Protein AF-A0A924RM71-F1 (afdb_monomer_lite)

Sequence (238 aa):
DTDRIIEPTRPIPRGLVSEREVDALSVALLLVEFGLFAAIGQLTLVIWLLAAGFTVLMRVEFFVGEWLDRHVLTYAISHMVSMGLVLASLIAAGIDTLGMAEGVNATEVVASTDIVLVCIGGFVLGVGFELGRKFEKYAGAHGTAGWILLAACPTLAVALFAYASTDWYSSWVTITLWATAGVSLVGHTLLVMKRPKPANDISNIGKPFREAIEALPGVAGLVTYLVLAIAGVQALNW

Radius of gyration: 19.9 Å; chains: 1; bounding box: 50×39×53 Å

Foldseek 3Di:
DVCCPVPCVDCPNVVVDDPVRVVVVVVVVVVVVLVVQVVLHDLLNVLVCVLVVLQVCLVCPVVCVVVCVVVVLNNQLSNLLSQLSVLLSVVSSVCSNVVNCVVPHNVCSCVDPLSVLLSQLRSLLSSLLVCLQPVLVQCQVPPLVSLVSNQCSLLVSLLSLLVSCPVPFDVVLSVQSPVLSVVSNVLSVVLSVPADVRRSPPVPDDPVSSCSSNCSSVVSVVSNVVSVVVRVVVVPPD

Secondary structure (DSSP, 8-state):
-HHHHH-TTSTTTTTSS-HHHHHHHHHHHHHHHHHHHHHH-HHHHHHHHHHHHHHHHHHTGGG-HHHHHH-HHHHHHHHHHHHHHHHHHHHHHHHHHTT--TT--HHHHHH-HHHHHHHHHHHHHHHHHHHHHTHHHHHHHHTHHHHHHHHHHHHHHHHHHHHHHHHHS-HHHHHHHHHHHHHHHHHHHHHHHT--SSTT--TT--HHHHHHHHHHHHHHHHHHHHHHHHHHHHHT--

pLDDT: mean 90.87, std 7.97, range [38.03, 97.94]

Structure (mmCIF, N/CA/C/O backbone):
data_AF-A0A924RM71-F1
#
_entry.id   AF-A0A924RM71-F1
#
loop_
_atom_site.group_PDB
_atom_site.id
_atom_site.type_symbol
_atom_site.label_atom_id
_atom_site.label_alt_id
_atom_site.label_comp_id
_atom_site.label_asym_id
_atom_site.label_entity_id
_atom_site.label_seq_id
_atom_site.pdbx_PDB_ins_code
_atom_site.Cartn_x
_atom_site.Cartn_y
_atom_site.Cartn_z
_atom_site.occupancy
_atom_site.B_iso_or_equiv
_atom_site.auth_seq_id
_atom_site.auth_comp_id
_atom_site.auth_asym_id
_atom_site.auth_atom_id
_atom_site.pdbx_PDB_model_num
ATOM 1 N N . ASP A 1 1 ? -24.249 -12.413 2.134 1.00 69.50 1 ASP A N 1
ATOM 2 C CA . ASP A 1 1 ? -25.185 -12.464 3.286 1.00 69.50 1 ASP A CA 1
ATOM 3 C C . ASP A 1 1 ? -24.815 -11.595 4.484 1.00 69.50 1 ASP A C 1
ATOM 5 O O . ASP A 1 1 ? -25.664 -10.818 4.898 1.00 69.50 1 ASP A O 1
ATOM 9 N N . THR A 1 2 ? -23.588 -11.635 5.014 1.00 79.06 2 THR A N 1
ATOM 10 C CA . THR A 1 2 ? -23.172 -10.803 6.168 1.00 79.06 2 THR A CA 1
ATOM 11 C C . THR A 1 2 ? -23.424 -9.303 5.968 1.00 79.06 2 THR A C 1
ATOM 13 O O . THR A 1 2 ? -24.003 -8.642 6.829 1.00 79.06 2 THR A O 1
ATOM 16 N N . ASP A 1 3 ? -23.087 -8.779 4.787 1.00 78.62 3 ASP A N 1
ATOM 17 C CA . ASP A 1 3 ? -23.301 -7.370 4.434 1.00 78.62 3 ASP A CA 1
ATOM 18 C C . ASP A 1 3 ? -24.777 -6.950 4.464 1.00 78.62 3 ASP A C 1
ATOM 20 O O . ASP A 1 3 ? -25.067 -5.782 4.691 1.00 78.62 3 ASP A O 1
ATOM 24 N N . ARG A 1 4 ? -25.732 -7.877 4.299 1.00 82.88 4 ARG A N 1
ATOM 25 C CA . ARG A 1 4 ? -27.166 -7.551 4.405 1.00 82.88 4 ARG A CA 1
ATOM 26 C C . ARG A 1 4 ? -27.582 -7.202 5.831 1.00 82.88 4 ARG A C 1
ATOM 28 O O . ARG A 1 4 ? -28.584 -6.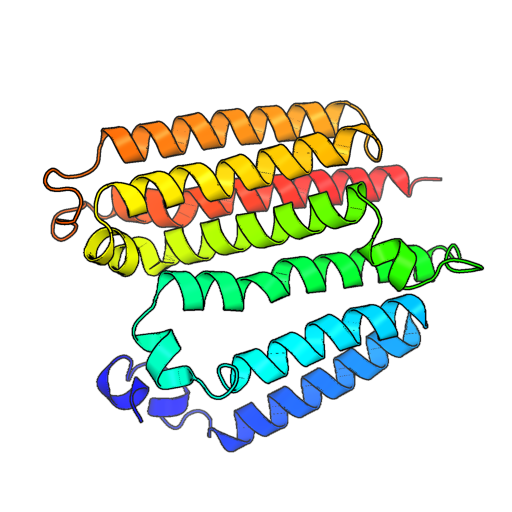520 6.012 1.00 82.88 4 ARG A O 1
ATOM 35 N N . ILE A 1 5 ? -26.830 -7.683 6.819 1.00 84.69 5 ILE A N 1
ATOM 36 C CA . ILE A 1 5 ? -27.091 -7.461 8.242 1.00 84.69 5 ILE A CA 1
ATOM 37 C C . ILE A 1 5 ? -26.266 -6.275 8.744 1.00 84.69 5 ILE A C 1
ATOM 39 O O . ILE A 1 5 ? -26.799 -5.412 9.434 1.00 84.69 5 ILE A O 1
ATOM 43 N N . ILE A 1 6 ? -24.976 -6.232 8.396 1.00 82.25 6 ILE A N 1
ATOM 44 C CA . ILE A 1 6 ? -24.027 -5.261 8.962 1.00 82.25 6 ILE A CA 1
ATOM 45 C C . ILE A 1 6 ? -24.026 -3.940 8.181 1.00 82.25 6 ILE A C 1
ATOM 47 O O . ILE A 1 6 ? -23.950 -2.878 8.786 1.00 82.25 6 ILE A O 1
ATOM 51 N N . GLU A 1 7 ? -24.136 -3.989 6.851 1.00 82.56 7 GLU A N 1
ATOM 52 C CA . GLU A 1 7 ? -24.010 -2.816 5.973 1.00 82.56 7 GLU A CA 1
ATOM 53 C C . GLU A 1 7 ? -25.076 -2.819 4.860 1.00 82.56 7 GLU A C 1
ATOM 55 O O . GLU A 1 7 ? -24.757 -2.861 3.663 1.00 82.56 7 GLU A O 1
ATOM 60 N N . PRO A 1 8 ? -26.374 -2.757 5.222 1.00 87.56 8 PRO A N 1
ATOM 61 C CA . PRO A 1 8 ? -27.479 -2.921 4.274 1.00 87.56 8 PRO A CA 1
ATOM 62 C C . PRO A 1 8 ? -27.553 -1.810 3.217 1.00 87.56 8 PRO A C 1
ATOM 64 O O . PRO A 1 8 ? -28.271 -1.935 2.227 1.00 87.56 8 PRO A O 1
ATOM 67 N N . THR A 1 9 ? -26.821 -0.711 3.405 1.00 91.00 9 THR A N 1
ATOM 68 C CA . THR A 1 9 ? -26.770 0.431 2.483 1.00 91.00 9 THR A CA 1
ATOM 69 C C . THR A 1 9 ? -25.897 0.174 1.250 1.00 91.00 9 THR A C 1
ATOM 71 O O . THR A 1 9 ? -25.987 0.933 0.276 1.00 91.00 9 THR A O 1
ATOM 74 N N . ARG A 1 10 ? -25.079 -0.891 1.251 1.00 89.00 10 ARG A N 1
ATOM 75 C CA . ARG A 1 10 ? -24.197 -1.255 0.131 1.00 89.00 10 ARG A CA 1
ATOM 76 C C . ARG A 1 10 ? -24.987 -1.675 -1.124 1.00 89.00 10 ARG A C 1
ATOM 78 O O . ARG A 1 10 ? -26.115 -2.159 -1.013 1.00 89.00 10 ARG A O 1
ATOM 85 N N . PRO A 1 11 ? -24.407 -1.542 -2.335 1.00 90.75 11 PRO A N 1
ATOM 86 C CA . PRO A 1 11 ? -25.113 -1.823 -3.591 1.00 90.75 11 PRO A CA 1
ATOM 87 C C . PRO A 1 11 ? -25.650 -3.257 -3.729 1.00 90.75 11 PRO A C 1
ATOM 89 O O . PRO A 1 11 ? -26.778 -3.433 -4.188 1.00 90.75 11 PRO A O 1
ATOM 92 N N . ILE A 1 12 ? -24.877 -4.264 -3.299 1.00 90.75 12 ILE A N 1
ATOM 93 C CA . ILE A 1 12 ? -25.256 -5.683 -3.414 1.00 90.75 12 ILE A CA 1
ATOM 94 C C . ILE A 1 12 ? -26.438 -6.032 -2.486 1.00 90.75 12 ILE A C 1
ATOM 96 O O . ILE A 1 12 ? -27.442 -6.539 -2.988 1.00 90.75 12 ILE A O 1
ATOM 100 N N . PRO A 1 13 ? -26.415 -5.726 -1.167 1.00 89.44 13 PRO A N 1
ATOM 101 C CA . PRO A 1 13 ? -27.580 -5.911 -0.294 1.00 89.44 13 PRO A CA 1
ATOM 102 C C . PRO A 1 13 ? -28.868 -5.256 -0.793 1.00 89.44 13 PRO A C 1
ATOM 104 O O . PRO A 1 13 ? -29.948 -5.812 -0.612 1.00 89.44 13 PRO A O 1
ATOM 107 N N . ARG A 1 14 ? -28.753 -4.098 -1.451 1.00 91.75 14 ARG A N 1
ATOM 108 C CA . ARG A 1 14 ? -29.884 -3.354 -2.021 1.00 91.75 14 ARG A CA 1
ATOM 109 C C . ARG A 1 14 ? -30.435 -3.943 -3.318 1.00 91.75 14 ARG A C 1
ATOM 111 O O . ARG A 1 14 ? -31.445 -3.445 -3.808 1.00 91.75 14 ARG A O 1
ATOM 118 N N . GLY A 1 15 ? -29.756 -4.925 -3.908 1.00 90.94 15 GLY A N 1
ATOM 119 C CA . GLY A 1 15 ? -30.107 -5.461 -5.220 1.00 90.94 15 GLY A CA 1
ATOM 120 C C . GLY A 1 15 ? -29.893 -4.470 -6.368 1.00 90.94 15 GLY A C 1
ATOM 121 O O . GLY A 1 15 ? -30.489 -4.650 -7.423 1.00 90.94 15 GLY A O 1
ATOM 122 N N . LEU A 1 16 ? -29.068 -3.427 -6.180 1.00 92.69 16 LEU A N 1
ATOM 123 C CA . LEU A 1 16 ? -28.691 -2.528 -7.280 1.00 92.69 16 LEU A CA 1
ATOM 124 C C . LEU A 1 16 ? -27.796 -3.224 -8.306 1.00 92.69 16 LEU A C 1
ATOM 126 O O . LEU A 1 16 ? -27.822 -2.875 -9.480 1.00 92.69 16 LEU A O 1
ATOM 130 N N . VAL A 1 17 ? -26.966 -4.147 -7.824 1.00 93.38 17 VAL A N 1
ATOM 131 C CA . VAL A 1 17 ? -26.040 -4.956 -8.613 1.00 93.38 17 VAL A CA 1
ATOM 132 C C . VAL A 1 17 ? -26.018 -6.347 -7.987 1.00 93.38 17 VAL A C 1
ATOM 134 O O . VAL A 1 17 ? -26.022 -6.484 -6.761 1.00 93.38 17 VAL A O 1
ATOM 137 N N . SER A 1 18 ? -26.014 -7.380 -8.814 1.00 92.88 18 SER A N 1
ATOM 138 C CA . SER A 1 18 ? -25.866 -8.768 -8.393 1.00 92.88 18 SER A CA 1
ATOM 139 C C . SER A 1 18 ? -24.397 -9.140 -8.182 1.00 92.88 18 SER A C 1
ATOM 141 O O . SER A 1 18 ? -23.494 -8.595 -8.814 1.00 92.88 18 SER A O 1
ATOM 143 N N . GLU A 1 19 ? -24.146 -10.131 -7.327 1.00 89.50 19 GLU A N 1
ATOM 144 C CA . GLU A 1 19 ? -22.795 -10.674 -7.115 1.00 89.50 19 GLU A CA 1
ATOM 145 C C . GLU A 1 19 ? -22.174 -11.169 -8.432 1.00 89.50 19 GLU A C 1
ATOM 147 O O . GLU A 1 19 ? -21.009 -10.908 -8.711 1.00 89.50 19 GLU A O 1
ATOM 152 N N . ARG A 1 20 ? -22.985 -11.778 -9.309 1.00 93.19 20 ARG A N 1
ATOM 153 C CA . ARG A 1 20 ? -22.541 -12.256 -10.627 1.00 93.19 20 ARG A CA 1
ATOM 154 C C . ARG A 1 20 ? -22.108 -11.130 -11.564 1.00 93.19 20 ARG A C 1
ATOM 156 O O . ARG A 1 20 ? -21.168 -11.322 -12.327 1.00 93.19 20 ARG A O 1
ATOM 163 N N . GLU A 1 21 ? -22.783 -9.982 -11.532 1.00 95.00 21 GLU A N 1
ATOM 164 C CA . GLU A 1 21 ? -22.390 -8.816 -12.337 1.00 95.00 21 GLU A CA 1
ATOM 165 C C . GLU A 1 21 ? -21.052 -8.250 -11.865 1.00 95.00 21 GLU A C 1
ATOM 167 O O . GLU A 1 21 ? -20.191 -7.952 -12.692 1.00 95.00 21 GLU A O 1
ATOM 172 N N . VAL A 1 22 ? -20.844 -8.161 -10.547 1.00 93.38 22 VAL A N 1
ATOM 173 C CA . VAL A 1 22 ? -19.558 -7.731 -9.977 1.00 93.38 22 VAL A CA 1
ATOM 174 C C . VAL A 1 22 ? -18.449 -8.724 -10.326 1.00 93.38 22 VAL A C 1
ATOM 176 O O . VAL A 1 22 ? -17.351 -8.309 -10.700 1.00 93.38 22 VAL A O 1
ATOM 179 N N . ASP A 1 23 ? -18.730 -10.024 -10.269 1.00 93.06 23 ASP A N 1
ATOM 180 C CA . ASP A 1 23 ? -17.769 -11.068 -10.623 1.00 93.06 23 ASP A CA 1
ATOM 181 C C . ASP A 1 23 ? -17.382 -11.023 -12.099 1.00 93.06 23 ASP A C 1
ATOM 183 O O . ASP A 1 23 ? -16.192 -11.031 -12.422 1.00 93.06 23 ASP A O 1
ATOM 187 N N . ALA A 1 24 ? -18.370 -10.918 -12.989 1.00 96.19 24 ALA A N 1
ATOM 188 C CA . ALA A 1 24 ? -18.138 -10.792 -14.422 1.00 96.19 24 ALA A CA 1
ATOM 189 C C . ALA A 1 24 ? -17.328 -9.530 -14.746 1.00 96.19 24 ALA A C 1
ATOM 191 O O . ALA A 1 24 ? -16.372 -9.598 -15.519 1.00 96.19 24 ALA A O 1
ATOM 192 N N . LEU A 1 25 ? -17.657 -8.398 -14.114 1.00 95.75 25 LEU A N 1
ATOM 193 C CA . LEU A 1 25 ? -16.906 -7.155 -14.272 1.00 95.75 25 LEU A CA 1
ATOM 194 C C . LEU A 1 25 ? -15.470 -7.283 -13.750 1.00 95.75 25 LEU A C 1
ATOM 196 O O . LEU A 1 25 ? -14.545 -6.832 -14.417 1.00 95.75 25 LEU A O 1
ATOM 200 N N . SER A 1 26 ? -15.265 -7.933 -12.604 1.00 93.75 26 SER A N 1
ATOM 201 C CA . SER A 1 26 ? -13.925 -8.157 -12.043 1.00 93.75 26 SER A CA 1
ATOM 202 C C . SER A 1 26 ? -13.055 -8.985 -12.989 1.00 93.75 26 SER A C 1
ATOM 204 O O . SER A 1 26 ? -11.894 -8.655 -13.208 1.00 93.75 26 SER A O 1
ATOM 206 N N . VAL A 1 27 ? -13.618 -10.040 -13.588 1.00 96.00 27 VAL A N 1
ATOM 207 C CA . VAL A 1 27 ? -12.912 -10.856 -14.587 1.00 96.00 27 VAL A CA 1
ATOM 208 C C . VAL A 1 27 ? -12.627 -10.044 -15.851 1.00 96.00 27 VAL A C 1
ATOM 210 O O . VAL A 1 27 ? -11.517 -10.105 -16.372 1.00 96.00 27 VAL A O 1
ATOM 213 N N . ALA A 1 28 ? -13.590 -9.254 -16.330 1.00 97.56 28 ALA A N 1
ATOM 214 C CA . ALA A 1 28 ? -13.395 -8.400 -17.498 1.00 97.56 28 ALA A CA 1
ATOM 215 C C . ALA A 1 28 ? -12.273 -7.372 -17.276 1.00 97.56 28 ALA A C 1
ATOM 217 O O . ALA A 1 28 ? -11.417 -7.215 -18.143 1.00 97.56 28 ALA A O 1
ATOM 218 N N . LEU A 1 29 ? -12.234 -6.722 -16.109 1.00 96.50 29 LEU A N 1
ATOM 219 C CA . LEU A 1 29 ? -11.170 -5.786 -15.740 1.00 96.50 29 LEU A CA 1
ATOM 220 C C . LEU A 1 29 ? -9.810 -6.479 -15.663 1.00 96.50 29 LEU A C 1
ATOM 222 O O . LEU A 1 29 ? -8.853 -5.972 -16.235 1.00 96.50 29 LEU A O 1
ATOM 226 N N . LEU A 1 30 ? -9.737 -7.668 -15.061 1.00 96.12 30 LEU A N 1
ATOM 227 C CA . LEU A 1 30 ? -8.495 -8.438 -14.992 1.00 96.12 30 LEU A CA 1
ATOM 228 C C . LEU A 1 30 ? -7.957 -8.807 -16.387 1.00 96.12 30 LEU A C 1
ATOM 230 O O . LEU A 1 30 ? -6.749 -8.797 -16.609 1.00 96.12 30 LEU A O 1
ATOM 234 N N . LEU A 1 31 ? -8.840 -9.109 -17.346 1.00 97.69 31 LEU A N 1
ATOM 235 C CA . LEU A 1 31 ? -8.454 -9.374 -18.738 1.00 97.69 31 LEU A CA 1
ATOM 236 C C . LEU A 1 31 ? -7.982 -8.110 -19.466 1.00 97.69 31 LEU A C 1
ATOM 238 O O . LEU A 1 31 ? -7.036 -8.173 -20.251 1.00 97.69 31 LEU A O 1
ATOM 242 N N . VAL A 1 32 ? -8.624 -6.967 -19.209 1.00 97.94 32 VAL A N 1
ATOM 243 C CA . VAL A 1 32 ? -8.181 -5.669 -19.739 1.00 97.94 32 VAL A CA 1
ATOM 244 C C . VAL A 1 32 ? -6.806 -5.314 -19.179 1.00 97.94 32 VAL A C 1
ATOM 246 O O . VAL A 1 32 ? -5.917 -4.966 -19.951 1.00 97.94 32 VAL A O 1
ATOM 249 N N . GLU A 1 33 ? -6.601 -5.458 -17.869 1.00 96.38 33 GLU A N 1
ATOM 250 C CA . GLU A 1 33 ? -5.301 -5.263 -17.226 1.00 96.38 33 GLU A CA 1
ATOM 251 C C . GLU A 1 33 ? -4.249 -6.195 -17.830 1.00 96.38 33 GLU A C 1
ATOM 253 O O . GLU A 1 33 ? -3.213 -5.717 -18.278 1.00 96.38 33 GLU A O 1
ATOM 258 N N . PHE A 1 34 ? -4.535 -7.493 -17.963 1.00 97.81 34 PHE A N 1
ATOM 259 C CA . PHE A 1 34 ? -3.626 -8.432 -18.622 1.00 97.81 34 PHE A CA 1
ATOM 260 C C . PHE A 1 34 ? -3.210 -7.942 -20.017 1.00 97.81 34 PHE A C 1
ATOM 262 O O . PHE A 1 34 ? -2.024 -7.939 -20.337 1.00 97.81 34 PHE A O 1
ATOM 269 N N . GLY A 1 35 ? -4.167 -7.485 -20.833 1.00 97.88 35 GLY A N 1
ATOM 270 C CA . GLY A 1 35 ? -3.890 -6.944 -22.163 1.00 97.88 35 GLY A CA 1
ATOM 271 C C . GLY A 1 35 ? -3.016 -5.686 -22.135 1.00 97.88 35 GLY A C 1
ATOM 272 O O . GLY A 1 35 ? -2.083 -5.578 -22.927 1.00 97.88 35 GLY A O 1
ATOM 273 N N . LEU A 1 36 ? -3.280 -4.759 -21.209 1.00 97.06 36 LEU A N 1
ATOM 274 C CA . LEU A 1 36 ? -2.496 -3.531 -21.046 1.00 97.06 36 LEU A CA 1
ATOM 275 C C . LEU A 1 36 ? -1.064 -3.826 -20.581 1.00 97.06 36 LEU A C 1
ATOM 277 O O . LEU A 1 36 ? -0.118 -3.336 -21.187 1.00 97.06 36 LEU A O 1
ATOM 281 N N . PHE A 1 37 ? -0.890 -4.658 -19.552 1.00 97.12 37 PHE A N 1
ATOM 282 C CA . PHE A 1 37 ? 0.432 -5.013 -19.029 1.00 97.12 37 PHE A CA 1
ATOM 283 C C . PHE A 1 37 ? 1.235 -5.854 -20.033 1.00 97.12 37 PHE A C 1
ATOM 285 O O . PHE A 1 37 ? 2.437 -5.642 -20.176 1.00 97.12 37 PHE A O 1
ATOM 292 N N . ALA A 1 38 ? 0.578 -6.739 -20.792 1.00 97.12 38 ALA A N 1
ATOM 293 C CA . ALA A 1 38 ? 1.212 -7.473 -21.888 1.00 97.12 38 ALA A CA 1
ATOM 294 C C . ALA A 1 38 ? 1.664 -6.555 -23.035 1.00 97.12 38 ALA A C 1
ATOM 296 O O . ALA A 1 38 ? 2.678 -6.835 -23.670 1.00 97.12 38 ALA A O 1
ATOM 297 N N . ALA A 1 39 ? 0.930 -5.470 -23.300 1.00 97.19 39 ALA A N 1
ATOM 298 C CA . ALA A 1 39 ? 1.289 -4.495 -24.325 1.00 97.19 39 ALA A CA 1
ATOM 299 C C . ALA A 1 39 ? 2.469 -3.592 -23.921 1.00 97.19 39 ALA A C 1
ATOM 301 O O . ALA A 1 39 ? 3.146 -3.076 -24.806 1.00 97.19 39 ALA A O 1
ATOM 302 N N . ILE A 1 40 ? 2.715 -3.401 -22.619 1.00 96.50 40 ILE A N 1
ATOM 303 C CA . ILE A 1 40 ? 3.855 -2.616 -22.116 1.00 96.50 40 ILE A CA 1
ATOM 304 C C . ILE A 1 40 ? 5.162 -3.392 -22.296 1.00 96.50 40 ILE A C 1
ATOM 306 O O . ILE A 1 40 ? 6.121 -2.856 -22.844 1.00 96.50 40 ILE A O 1
ATOM 310 N N . GLY A 1 41 ? 5.198 -4.655 -21.866 1.00 95.50 41 GLY A N 1
ATOM 311 C CA . GLY A 1 41 ? 6.377 -5.495 -22.035 1.00 95.50 41 GLY A CA 1
ATOM 312 C C . GLY A 1 41 ? 6.364 -6.762 -21.186 1.00 95.50 41 GLY A C 1
ATOM 313 O O . GLY A 1 41 ? 5.501 -6.981 -20.330 1.00 95.50 41 GLY A O 1
ATOM 314 N N . GLN A 1 42 ? 7.321 -7.649 -21.464 1.00 94.94 42 GLN A N 1
ATOM 315 C CA . GLN A 1 42 ? 7.370 -8.973 -20.847 1.00 94.94 42 GLN A CA 1
ATOM 316 C C . GLN A 1 42 ? 7.713 -8.902 -19.354 1.00 94.94 42 GLN A C 1
ATOM 318 O O . GLN A 1 42 ? 7.121 -9.641 -18.565 1.00 94.94 42 GLN A O 1
ATOM 323 N N . LEU A 1 43 ? 8.642 -8.029 -18.955 1.00 95.12 43 LEU A N 1
ATOM 324 C CA . LEU A 1 43 ? 9.048 -7.874 -17.556 1.00 95.12 43 LEU A CA 1
ATOM 325 C C . LEU A 1 43 ? 7.863 -7.399 -16.701 1.00 95.12 43 LEU A C 1
ATOM 327 O O . LEU A 1 43 ? 7.559 -7.976 -15.654 1.00 95.12 43 LEU A O 1
ATOM 331 N N . THR A 1 44 ? 7.152 -6.397 -17.210 1.00 96.19 44 THR A N 1
ATOM 332 C CA . THR A 1 44 ? 5.930 -5.815 -16.649 1.00 96.19 44 THR A CA 1
ATOM 333 C C . THR A 1 44 ? 4.842 -6.856 -16.473 1.00 96.19 44 THR A C 1
ATOM 335 O O . THR A 1 44 ? 4.295 -6.994 -15.378 1.00 96.19 44 THR A O 1
ATOM 338 N N . LEU A 1 45 ? 4.568 -7.642 -17.519 1.00 96.81 45 LEU A N 1
ATOM 339 C CA . LEU A 1 45 ? 3.568 -8.703 -17.472 1.00 96.81 45 LEU A CA 1
ATOM 340 C C . LEU A 1 45 ? 3.899 -9.758 -16.410 1.00 96.81 45 LEU A C 1
ATOM 342 O O . LEU A 1 45 ? 3.022 -10.145 -15.642 1.00 96.81 45 LEU A O 1
ATOM 346 N N . VAL A 1 46 ? 5.152 -10.216 -16.339 1.00 96.06 46 VAL A N 1
ATOM 347 C CA . VAL A 1 46 ? 5.570 -11.246 -15.372 1.00 96.06 46 VAL A CA 1
ATOM 348 C C . VAL A 1 46 ? 5.383 -10.764 -13.934 1.00 96.06 46 VAL A C 1
ATOM 350 O O . VAL A 1 46 ? 4.821 -11.487 -13.111 1.00 96.06 46 VAL A O 1
ATOM 353 N N . ILE A 1 47 ? 5.815 -9.541 -13.622 1.00 95.81 47 ILE A N 1
ATOM 354 C CA . ILE A 1 47 ? 5.700 -8.995 -12.264 1.00 95.81 47 ILE A CA 1
ATOM 355 C C . ILE A 1 47 ? 4.238 -8.693 -11.919 1.00 95.81 47 ILE A C 1
ATOM 357 O O . ILE A 1 47 ? 3.789 -8.991 -10.810 1.00 95.81 47 ILE A O 1
ATOM 361 N N . TRP A 1 48 ? 3.459 -8.180 -12.872 1.00 97.00 48 TRP A N 1
ATOM 362 C CA . TRP A 1 48 ? 2.026 -7.981 -12.679 1.00 97.00 48 TRP A CA 1
ATOM 363 C C . TRP A 1 48 ? 1.282 -9.299 -12.438 1.00 97.00 48 TRP A C 1
ATOM 365 O O . TRP A 1 48 ? 0.430 -9.350 -11.556 1.00 97.00 48 TRP A O 1
ATOM 375 N N . LEU A 1 49 ? 1.633 -10.391 -13.127 1.00 97.06 49 LEU A N 1
ATOM 376 C CA . LEU A 1 49 ? 1.026 -11.708 -12.888 1.00 97.06 49 LEU A CA 1
ATOM 377 C C . LEU A 1 49 ? 1.235 -12.192 -11.446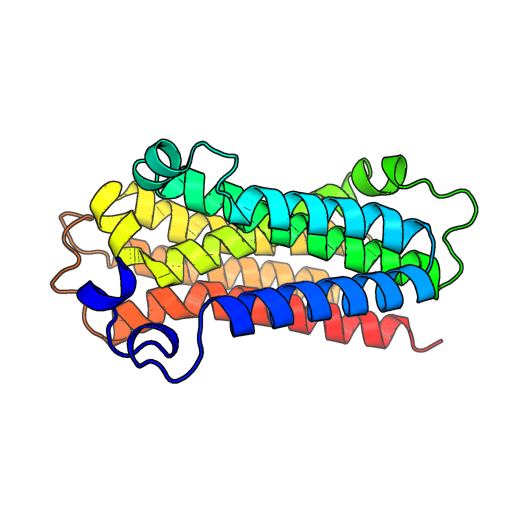 1.00 97.06 49 LEU A C 1
ATOM 379 O O . LEU A 1 49 ? 0.340 -12.829 -10.887 1.00 97.06 49 LEU A O 1
ATOM 383 N N . LEU A 1 50 ? 2.365 -11.855 -10.814 1.00 95.31 50 LEU A N 1
ATOM 384 C CA . LEU A 1 50 ? 2.583 -12.124 -9.389 1.00 95.31 50 LEU A CA 1
ATOM 385 C C . LEU A 1 50 ? 1.617 -11.310 -8.512 1.00 95.31 50 LEU A C 1
ATOM 387 O O . LEU A 1 50 ? 0.991 -11.869 -7.609 1.00 95.31 50 LEU A O 1
ATOM 391 N N . ALA A 1 51 ? 1.451 -10.014 -8.795 1.00 95.75 51 ALA A N 1
ATOM 392 C CA . ALA A 1 51 ? 0.525 -9.136 -8.073 1.00 95.75 51 ALA A CA 1
ATOM 393 C C . ALA A 1 51 ? -0.946 -9.564 -8.240 1.00 95.75 51 ALA A C 1
ATOM 395 O O . ALA A 1 51 ? -1.698 -9.652 -7.262 1.00 95.75 51 ALA A O 1
ATOM 396 N N . ALA A 1 52 ? -1.348 -9.878 -9.471 1.00 96.81 52 ALA A N 1
ATOM 397 C CA . ALA A 1 52 ? -2.679 -10.356 -9.819 1.00 96.81 52 ALA A CA 1
ATOM 398 C C . ALA A 1 52 ? -2.964 -11.716 -9.169 1.00 96.81 52 ALA A C 1
ATOM 400 O O . ALA A 1 52 ? -3.993 -11.885 -8.516 1.00 96.81 52 ALA A O 1
ATOM 401 N N . GLY A 1 53 ? -2.024 -12.663 -9.265 1.00 96.69 53 GLY A N 1
ATOM 402 C CA . GLY A 1 53 ? -2.134 -13.976 -8.632 1.00 96.69 53 GLY A CA 1
ATOM 403 C C . GLY A 1 53 ? -2.288 -13.876 -7.115 1.00 96.69 53 GLY A C 1
ATOM 404 O O . GLY A 1 53 ? -3.176 -14.507 -6.541 1.00 96.69 53 GLY A O 1
ATOM 405 N N . PHE A 1 54 ? -1.495 -13.018 -6.467 1.00 96.44 54 PHE A N 1
ATOM 406 C CA . PHE A 1 54 ? -1.636 -12.738 -5.039 1.00 96.44 54 PHE A CA 1
ATOM 407 C C . PHE A 1 54 ? -3.018 -12.165 -4.698 1.00 96.44 54 PHE A C 1
ATOM 409 O O . PHE A 1 54 ? -3.662 -12.613 -3.752 1.00 96.44 54 PHE A O 1
ATOM 416 N N . THR A 1 55 ? -3.512 -11.212 -5.489 1.00 94.75 55 THR A N 1
ATOM 417 C CA . THR A 1 55 ? -4.827 -10.588 -5.277 1.00 94.75 55 THR A CA 1
ATOM 418 C C . THR A 1 55 ? -5.974 -11.591 -5.448 1.00 94.75 55 THR A C 1
ATOM 420 O O . THR A 1 55 ? -6.923 -11.585 -4.663 1.00 94.75 55 THR A O 1
ATOM 423 N N . VAL A 1 56 ? -5.875 -12.511 -6.414 1.00 95.06 56 VAL A N 1
ATOM 424 C CA . VAL A 1 56 ? -6.844 -13.606 -6.599 1.00 95.06 56 VAL A CA 1
ATOM 425 C C . VAL A 1 56 ? -6.811 -14.586 -5.423 1.00 95.06 56 VAL A C 1
ATOM 427 O O . VAL A 1 56 ? -7.868 -15.006 -4.955 1.00 95.06 56 VAL A O 1
ATOM 430 N N . LEU A 1 57 ? -5.630 -14.916 -4.894 1.00 96.00 57 LEU A N 1
ATOM 431 C CA . LEU A 1 57 ? -5.510 -15.744 -3.688 1.00 96.00 57 LEU A CA 1
ATOM 432 C C . LEU A 1 57 ? -6.089 -15.048 -2.448 1.00 96.00 57 LEU A C 1
ATOM 434 O O . LEU A 1 57 ? -6.811 -15.677 -1.675 1.00 96.00 57 LEU A O 1
ATOM 438 N N . MET A 1 58 ? -5.832 -13.747 -2.283 1.00 95.44 58 MET A N 1
ATOM 439 C CA . MET A 1 58 ? -6.423 -12.932 -1.216 1.00 95.44 58 MET A CA 1
ATOM 440 C C . MET A 1 58 ? -7.947 -12.863 -1.314 1.00 95.44 58 MET A C 1
ATOM 442 O O . MET A 1 58 ? -8.612 -12.867 -0.284 1.00 95.44 58 MET A O 1
ATOM 446 N N . ARG A 1 59 ? -8.516 -12.828 -2.528 1.00 91.62 59 ARG A N 1
ATOM 447 C CA . ARG A 1 59 ? -9.973 -12.819 -2.745 1.00 91.62 59 ARG A CA 1
ATOM 448 C C . ARG A 1 59 ? -10.663 -14.048 -2.145 1.00 91.62 59 ARG A C 1
ATOM 450 O O . ARG A 1 59 ? -11.798 -13.938 -1.697 1.00 91.62 59 ARG A O 1
ATOM 457 N N . VAL A 1 60 ? -9.991 -15.200 -2.142 1.00 92.75 60 VAL A N 1
ATOM 458 C CA . VAL A 1 60 ? -10.463 -16.436 -1.487 1.00 92.75 60 VAL A CA 1
ATOM 459 C C . VAL A 1 60 ? -9.821 -16.649 -0.111 1.00 92.75 60 VAL A C 1
ATOM 461 O O . VAL A 1 60 ? -9.859 -17.754 0.427 1.00 92.75 60 VAL A O 1
ATOM 464 N N . GLU A 1 61 ? -9.206 -15.603 0.448 1.00 93.50 61 GLU A N 1
ATOM 465 C CA . GLU A 1 61 ? -8.588 -15.572 1.777 1.00 93.50 61 GLU A CA 1
ATOM 466 C C . GLU A 1 61 ? -7.594 -16.727 2.011 1.00 93.50 61 GLU A C 1
ATOM 468 O O . GLU A 1 61 ? -7.549 -17.329 3.084 1.00 93.50 61 GLU A O 1
ATOM 473 N N . PHE A 1 62 ? -6.826 -17.085 0.971 1.00 94.75 62 PHE A N 1
ATOM 474 C CA . PHE A 1 62 ? -5.919 -18.246 0.939 1.00 94.75 62 PHE A CA 1
ATOM 475 C C . PHE A 1 62 ? -6.553 -19.558 1.420 1.00 94.75 62 PHE A C 1
ATOM 477 O O . PHE A 1 62 ? -5.854 -20.433 1.933 1.00 94.75 62 PHE A O 1
ATOM 484 N N . PHE A 1 63 ? -7.873 -19.698 1.279 1.00 95.25 63 PHE A N 1
ATOM 485 C CA . PHE A 1 63 ? -8.638 -20.846 1.764 1.00 95.25 63 PHE A CA 1
ATOM 486 C C . PHE A 1 63 ? -8.605 -21.031 3.296 1.00 95.25 63 PHE A C 1
ATOM 488 O O . PHE A 1 63 ? -8.972 -22.092 3.797 1.00 95.25 63 PHE A O 1
ATOM 495 N N . VAL A 1 64 ? -8.201 -20.004 4.055 1.00 94.56 64 VAL A N 1
ATOM 496 C CA . VAL A 1 64 ? -8.133 -19.998 5.531 1.00 94.56 64 VAL A CA 1
ATOM 497 C C . VAL A 1 64 ? -8.916 -18.827 6.137 1.00 94.56 64 VAL A C 1
ATOM 499 O O . VAL A 1 64 ? -8.561 -18.295 7.191 1.00 94.56 64 VAL A O 1
ATOM 502 N N . GLY A 1 65 ? -10.010 -18.440 5.480 1.00 90.88 65 GLY A N 1
ATOM 503 C CA . GLY A 1 65 ? -10.794 -17.251 5.809 1.00 90.88 65 GLY A CA 1
ATOM 504 C C . GLY A 1 65 ? -11.271 -17.160 7.255 1.00 90.88 65 GLY A C 1
ATOM 505 O O . GLY A 1 65 ? -11.006 -16.175 7.938 1.00 90.88 65 GLY A O 1
ATOM 506 N N . GLU A 1 66 ? -11.850 -18.237 7.796 1.00 91.12 66 GLU A N 1
ATOM 507 C CA . GLU A 1 66 ? -12.281 -18.268 9.203 1.00 91.12 66 GLU A CA 1
ATOM 508 C C . GLU A 1 66 ? -11.133 -18.014 10.190 1.00 91.12 66 GLU A C 1
ATOM 510 O O . GLU A 1 66 ? -11.336 -17.463 11.273 1.00 91.12 66 GLU A O 1
ATOM 515 N N . TRP A 1 67 ? -9.916 -18.447 9.849 1.00 94.00 67 TRP A N 1
ATOM 516 C CA . TRP A 1 67 ? -8.742 -18.171 10.667 1.00 94.00 67 TRP A CA 1
ATOM 517 C C . TRP A 1 67 ? -8.305 -16.714 10.516 1.00 94.00 67 TRP A C 1
ATOM 519 O O . TRP A 1 67 ? -8.024 -16.076 11.530 1.00 94.00 67 TRP A O 1
ATOM 529 N N . LEU A 1 68 ? -8.294 -16.171 9.296 1.00 91.38 68 LEU A N 1
ATOM 530 C CA . LEU A 1 68 ? -7.927 -14.776 9.045 1.00 91.38 68 LEU A CA 1
ATOM 531 C C . LEU A 1 68 ? -8.908 -13.779 9.672 1.00 91.38 68 LEU A C 1
ATOM 533 O O . LEU A 1 68 ? -8.461 -12.780 10.235 1.00 91.38 68 LEU A O 1
ATOM 537 N N . ASP A 1 69 ? -10.210 -14.066 9.669 1.00 86.62 69 ASP A N 1
ATOM 538 C CA . ASP A 1 69 ? -11.228 -13.202 10.281 1.00 86.62 69 ASP A CA 1
ATOM 539 C C . ASP A 1 69 ? -10.993 -13.011 11.793 1.00 86.62 69 ASP A C 1
ATOM 541 O O . ASP A 1 69 ? -11.127 -11.908 12.335 1.00 86.62 69 ASP A O 1
ATOM 545 N N . ARG A 1 70 ? -10.503 -14.061 12.469 1.00 89.00 70 ARG A N 1
ATOM 546 C CA . ARG A 1 70 ? -10.102 -14.010 13.887 1.00 89.00 70 ARG A CA 1
ATOM 547 C C . ARG A 1 70 ? -8.802 -13.235 14.135 1.00 89.00 70 ARG A C 1
ATOM 549 O O . ARG A 1 70 ? -8.552 -12.825 15.267 1.00 89.00 70 ARG A O 1
ATOM 556 N N . HIS A 1 71 ? -7.982 -13.009 13.108 1.00 90.06 71 HIS A N 1
ATOM 557 C CA . HIS A 1 71 ? -6.666 -12.371 13.211 1.00 90.06 71 HIS A CA 1
ATOM 558 C C . HIS A 1 71 ? -6.614 -11.089 12.377 1.00 90.06 71 HIS A C 1
ATOM 560 O O . HIS A 1 71 ? -5.938 -11.016 11.352 1.00 90.06 71 HIS A O 1
ATOM 566 N N . VAL A 1 72 ? -7.295 -10.043 12.857 1.00 86.69 72 VAL A N 1
ATOM 567 C CA . VAL A 1 72 ? -7.466 -8.776 12.125 1.00 86.69 72 VAL A CA 1
ATOM 568 C C . VAL A 1 72 ? -6.158 -8.175 11.595 1.00 86.69 72 VAL A C 1
ATOM 570 O O . VAL A 1 72 ? -6.122 -7.701 10.462 1.00 86.69 72 VAL A O 1
ATOM 573 N N . LEU A 1 73 ? -5.076 -8.210 12.380 1.00 88.94 73 LEU A N 1
ATOM 574 C CA . LEU A 1 73 ? -3.787 -7.664 11.955 1.00 88.94 73 LEU A CA 1
ATOM 575 C C . LEU A 1 73 ? -3.158 -8.508 10.841 1.00 88.94 73 LEU A C 1
ATOM 577 O O . LEU A 1 73 ? -2.654 -7.955 9.869 1.00 88.94 73 LEU A O 1
ATOM 581 N N . THR A 1 74 ? -3.232 -9.836 10.942 1.00 91.88 74 THR A N 1
ATOM 582 C CA . THR A 1 74 ? -2.738 -10.752 9.905 1.00 91.88 74 THR A CA 1
ATOM 583 C C . THR A 1 74 ? -3.532 -10.605 8.612 1.00 91.88 74 THR A C 1
ATOM 585 O O . THR A 1 74 ? -2.945 -10.565 7.531 1.00 91.88 74 THR A O 1
ATOM 588 N N . TYR A 1 75 ? -4.855 -10.459 8.712 1.00 91.12 75 TYR A N 1
ATOM 589 C CA . TYR A 1 75 ? -5.707 -10.150 7.567 1.00 91.12 75 TYR A CA 1
ATOM 590 C C . TYR A 1 75 ? -5.261 -8.847 6.888 1.00 91.12 75 TYR A C 1
ATOM 592 O O . TYR A 1 75 ? -5.040 -8.817 5.682 1.00 91.12 75 TYR A O 1
ATOM 600 N N . ALA A 1 76 ? -5.057 -7.778 7.659 1.00 90.12 76 ALA A N 1
ATOM 601 C CA . ALA A 1 76 ? -4.646 -6.484 7.119 1.00 90.12 76 ALA A CA 1
ATOM 602 C C . ALA A 1 76 ? -3.260 -6.527 6.467 1.00 90.12 76 ALA A C 1
ATOM 604 O O . ALA A 1 76 ? -3.082 -6.021 5.363 1.00 90.12 76 ALA A O 1
ATOM 605 N N . ILE A 1 77 ? -2.291 -7.163 7.130 1.00 93.25 77 ILE A N 1
ATOM 606 C CA . ILE A 1 77 ? -0.933 -7.340 6.610 1.00 93.25 77 ILE A CA 1
ATOM 607 C C . ILE A 1 77 ? -0.969 -8.132 5.306 1.00 93.25 77 ILE A C 1
ATOM 609 O O . ILE A 1 77 ? -0.456 -7.658 4.300 1.00 93.25 77 ILE A O 1
ATOM 613 N N . SER A 1 78 ? -1.605 -9.304 5.295 1.00 94.25 78 SER A N 1
ATOM 614 C CA . SER A 1 78 ? -1.677 -10.127 4.085 1.00 94.25 78 SER A CA 1
ATOM 615 C C . SER A 1 78 ? -2.351 -9.379 2.936 1.00 94.25 78 SER A C 1
ATOM 617 O O . SER A 1 78 ? -1.809 -9.339 1.838 1.00 94.25 78 SER A O 1
ATOM 619 N N . HIS A 1 79 ? -3.451 -8.676 3.203 1.00 92.06 79 HIS A N 1
ATOM 620 C CA . HIS A 1 79 ? -4.128 -7.874 2.192 1.00 92.06 79 HIS A CA 1
ATOM 621 C C . HIS A 1 79 ? -3.235 -6.777 1.602 1.00 92.06 79 HIS A C 1
ATOM 623 O O . HIS A 1 79 ? -3.255 -6.566 0.393 1.00 92.06 79 HIS A O 1
ATOM 629 N N . MET A 1 80 ? -2.428 -6.107 2.426 1.00 95.00 80 MET A N 1
ATOM 630 C CA . MET A 1 80 ? -1.605 -4.977 1.987 1.00 95.00 80 MET A CA 1
ATOM 631 C C . MET A 1 80 ? -0.341 -5.374 1.224 1.00 95.00 80 MET A C 1
ATOM 633 O O . MET A 1 80 ? 0.268 -4.509 0.595 1.00 95.00 80 MET A O 1
ATOM 637 N N . VAL A 1 81 ? 0.060 -6.652 1.218 1.00 95.56 81 VAL A N 1
ATOM 638 C CA . VAL A 1 81 ? 1.199 -7.124 0.402 1.00 95.56 81 VAL A CA 1
ATOM 639 C C . VAL A 1 81 ? 0.982 -6.809 -1.082 1.00 95.56 81 VAL A C 1
ATOM 641 O O . VAL A 1 81 ? 1.943 -6.495 -1.788 1.00 95.56 81 VAL A O 1
ATOM 644 N N . SER A 1 82 ? -0.274 -6.799 -1.546 1.00 94.25 82 SER A N 1
ATOM 645 C CA . SER A 1 82 ? -0.603 -6.421 -2.923 1.00 94.25 82 SER A CA 1
ATOM 646 C C . SER A 1 82 ? -0.112 -5.016 -3.284 1.00 94.25 82 SER A C 1
ATOM 648 O O . SER A 1 82 ? 0.322 -4.821 -4.413 1.00 94.25 82 SER A O 1
ATOM 650 N N . MET A 1 83 ? -0.084 -4.058 -2.346 1.00 93.81 83 MET A N 1
ATOM 651 C CA . MET A 1 83 ? 0.391 -2.693 -2.613 1.00 93.81 83 MET A CA 1
ATOM 652 C C . MET A 1 83 ? 1.873 -2.664 -2.997 1.00 93.81 83 MET A C 1
ATOM 654 O O . MET A 1 83 ? 2.254 -1.948 -3.920 1.00 93.81 83 MET A O 1
ATOM 658 N N . GLY A 1 84 ? 2.704 -3.472 -2.331 1.00 93.81 84 GLY A N 1
ATOM 659 C CA . GLY A 1 84 ? 4.116 -3.611 -2.690 1.00 93.81 84 GLY A CA 1
ATOM 660 C C . GLY A 1 84 ? 4.295 -4.264 -4.063 1.00 93.81 84 GLY A C 1
ATOM 661 O O . GLY A 1 84 ? 5.066 -3.776 -4.883 1.00 93.81 84 GLY A O 1
ATOM 662 N N . LEU A 1 85 ? 3.531 -5.323 -4.349 1.00 94.62 85 LEU A N 1
ATOM 663 C CA . LEU A 1 85 ? 3.591 -6.027 -5.638 1.00 94.62 85 LEU A CA 1
ATOM 664 C C . LEU A 1 85 ? 3.100 -5.161 -6.808 1.00 94.62 85 LEU A C 1
ATOM 666 O O . LEU A 1 85 ? 3.697 -5.178 -7.883 1.00 94.62 85 LEU A O 1
ATOM 670 N N . VAL A 1 86 ? 2.048 -4.367 -6.601 1.00 93.75 86 VAL A N 1
ATOM 671 C CA . VAL A 1 86 ? 1.576 -3.390 -7.591 1.00 93.75 86 VAL A CA 1
ATOM 672 C C . VAL A 1 86 ? 2.664 -2.354 -7.861 1.00 93.75 86 VAL A C 1
ATOM 674 O O . VAL A 1 86 ? 2.946 -2.064 -9.020 1.00 93.75 86 VAL A O 1
ATOM 677 N N . LEU A 1 87 ? 3.344 -1.849 -6.831 1.00 92.62 87 LEU A N 1
ATOM 678 C CA . LEU A 1 87 ? 4.436 -0.895 -7.018 1.00 92.62 87 LEU A CA 1
ATOM 679 C C . LEU A 1 87 ? 5.616 -1.500 -7.796 1.00 92.62 87 LEU A C 1
ATOM 681 O O . LEU A 1 87 ? 6.137 -0.848 -8.700 1.00 92.62 87 LEU A O 1
ATOM 685 N N . ALA A 1 88 ? 5.968 -2.763 -7.535 1.00 93.50 88 ALA A N 1
ATOM 686 C CA . ALA A 1 88 ? 6.940 -3.497 -8.347 1.00 93.50 88 ALA A CA 1
ATOM 687 C C . ALA A 1 88 ? 6.514 -3.566 -9.824 1.00 93.50 88 ALA A C 1
ATOM 689 O O . ALA A 1 88 ? 7.340 -3.359 -10.712 1.00 93.50 88 ALA A O 1
ATOM 690 N N . SER A 1 89 ? 5.225 -3.806 -10.099 1.00 94.50 89 SER A N 1
ATOM 691 C CA . SER A 1 89 ? 4.707 -3.851 -11.474 1.00 94.50 89 SER A CA 1
ATOM 692 C C . SER A 1 89 ? 4.769 -2.493 -12.183 1.00 94.50 89 SER A C 1
ATOM 694 O O . SER A 1 89 ? 5.029 -2.446 -13.381 1.00 94.50 89 SER A O 1
ATOM 696 N N . LEU A 1 90 ? 4.608 -1.384 -11.451 1.00 92.25 90 LEU A N 1
ATOM 697 C CA . LEU A 1 90 ? 4.747 -0.032 -12.003 1.00 92.25 90 LEU A CA 1
ATOM 698 C C . LEU A 1 90 ? 6.209 0.320 -12.306 1.00 92.25 90 LEU A C 1
ATOM 700 O O . LEU A 1 90 ? 6.488 0.958 -13.318 1.00 92.25 90 LEU A O 1
ATOM 704 N N . ILE A 1 91 ? 7.149 -0.119 -11.465 1.00 90.88 91 ILE A N 1
ATOM 705 C CA . ILE A 1 91 ? 8.587 0.030 -11.735 1.00 90.88 91 ILE A CA 1
ATOM 706 C C . ILE A 1 91 ? 8.973 -0.780 -12.977 1.00 90.88 91 ILE A C 1
ATOM 708 O O . ILE A 1 91 ? 9.633 -0.256 -13.870 1.00 90.88 91 ILE A O 1
ATOM 712 N N . ALA A 1 92 ? 8.507 -2.028 -13.067 1.00 93.25 92 ALA A N 1
ATOM 713 C CA . ALA A 1 92 ? 8.701 -2.877 -14.240 1.00 93.25 92 ALA A CA 1
ATOM 714 C C . ALA A 1 92 ? 8.149 -2.226 -15.519 1.00 93.25 92 ALA A C 1
ATOM 716 O O . ALA A 1 92 ? 8.851 -2.187 -16.528 1.00 93.25 92 ALA A O 1
ATOM 717 N N . ALA A 1 93 ? 6.955 -1.626 -15.435 1.00 93.62 93 ALA A N 1
ATOM 718 C CA . ALA A 1 93 ? 6.358 -0.855 -16.524 1.00 93.62 93 ALA A CA 1
ATOM 719 C C . ALA A 1 93 ? 7.247 0.308 -16.972 1.00 93.62 93 ALA A C 1
ATOM 721 O O . ALA A 1 93 ? 7.402 0.529 -18.172 1.00 93.62 93 ALA A O 1
ATOM 722 N N . GLY A 1 94 ? 7.869 1.020 -16.028 1.00 89.88 94 GLY A N 1
ATOM 723 C CA . GLY A 1 94 ? 8.855 2.056 -16.332 1.00 89.88 94 GLY A CA 1
ATOM 724 C C . GLY A 1 94 ? 10.070 1.511 -17.088 1.00 89.88 94 GLY A C 1
ATOM 725 O O . GLY A 1 94 ? 10.456 2.084 -18.104 1.00 89.88 94 GLY A O 1
ATOM 726 N N . ILE A 1 95 ? 10.634 0.385 -16.639 1.00 90.38 95 ILE A N 1
ATOM 727 C CA . ILE A 1 95 ? 11.800 -0.261 -17.270 1.00 90.38 95 ILE A CA 1
ATOM 728 C C . ILE A 1 95 ? 11.484 -0.692 -18.710 1.00 90.38 95 ILE A C 1
ATOM 730 O O . ILE A 1 95 ? 12.249 -0.372 -19.621 1.00 90.38 95 ILE A O 1
ATOM 734 N N . ASP A 1 96 ? 10.357 -1.377 -18.928 1.00 93.19 96 ASP A N 1
ATOM 735 C CA . ASP A 1 96 ? 9.930 -1.809 -20.266 1.00 93.19 96 ASP A CA 1
ATOM 736 C C . ASP A 1 96 ? 9.656 -0.608 -21.183 1.00 93.19 96 ASP A C 1
ATOM 738 O O . ASP A 1 96 ? 10.148 -0.562 -22.310 1.00 93.19 96 ASP A O 1
ATOM 742 N N . THR A 1 97 ? 8.935 0.406 -20.691 1.00 91.62 97 THR A N 1
ATOM 743 C CA . THR A 1 97 ? 8.569 1.592 -21.489 1.00 91.62 97 THR A CA 1
ATOM 744 C C . THR A 1 97 ? 9.794 2.405 -21.916 1.00 91.62 97 THR A C 1
ATOM 746 O O . THR A 1 97 ? 9.807 2.977 -23.004 1.00 91.62 97 THR A O 1
ATOM 749 N N . LEU A 1 98 ? 10.837 2.448 -21.082 1.00 89.19 98 LEU A N 1
ATOM 750 C CA . LEU A 1 98 ? 12.104 3.118 -21.394 1.00 89.19 98 LEU A CA 1
ATOM 751 C C . LEU A 1 98 ? 13.043 2.265 -22.265 1.00 89.19 98 LEU A C 1
ATOM 753 O O . LEU A 1 98 ? 14.142 2.713 -22.589 1.00 89.19 98 LEU A O 1
ATOM 757 N N . GLY A 1 99 ? 12.644 1.044 -22.641 1.00 88.25 99 GLY A N 1
ATOM 758 C CA . GLY A 1 99 ? 13.479 0.122 -23.415 1.00 88.25 99 GLY A CA 1
ATOM 759 C C . GLY A 1 99 ? 14.683 -0.416 -22.635 1.00 88.25 99 GLY A C 1
ATOM 760 O O . GLY A 1 99 ? 15.647 -0.877 -23.236 1.00 88.25 99 GLY A O 1
ATOM 761 N N . MET A 1 100 ? 14.643 -0.360 -21.301 1.00 87.69 100 MET A N 1
ATOM 762 C CA . MET A 1 100 ? 15.742 -0.759 -20.410 1.00 87.69 100 MET A CA 1
ATOM 763 C C . MET A 1 100 ? 15.649 -2.223 -19.957 1.00 87.69 100 MET A C 1
ATOM 765 O O . MET A 1 100 ? 16.412 -2.652 -19.097 1.00 87.69 100 MET A O 1
ATOM 769 N N . ALA A 1 101 ? 14.702 -2.988 -20.500 1.00 87.50 101 ALA A N 1
ATOM 770 C CA . ALA A 1 101 ? 14.445 -4.365 -20.088 1.00 87.50 101 ALA A CA 1
ATOM 771 C C . ALA A 1 101 ? 15.421 -5.393 -20.686 1.00 87.50 101 ALA A C 1
ATOM 773 O O . ALA A 1 101 ? 15.429 -6.549 -20.259 1.00 87.50 101 ALA A O 1
ATOM 774 N N . GLU A 1 102 ? 16.241 -5.016 -21.673 1.00 86.69 102 GLU A N 1
ATOM 775 C CA . GLU A 1 102 ? 17.188 -5.945 -22.292 1.00 86.69 102 GLU A CA 1
ATOM 776 C C . GLU A 1 102 ? 18.203 -6.455 -21.256 1.00 86.69 102 GLU A C 1
ATOM 778 O O . GLU A 1 102 ? 18.948 -5.689 -20.650 1.00 86.69 102 GLU A O 1
ATOM 783 N N . GLY A 1 103 ? 18.211 -7.772 -21.035 1.00 83.12 103 GLY A N 1
ATOM 784 C CA . GLY A 1 103 ? 19.079 -8.421 -20.051 1.00 83.12 103 GLY A CA 1
ATOM 785 C C . GLY A 1 103 ? 18.603 -8.333 -18.597 1.00 83.12 103 GLY A C 1
ATOM 786 O O . GLY A 1 103 ? 19.225 -8.966 -17.752 1.00 83.12 103 GLY A O 1
ATOM 787 N N . VAL A 1 104 ? 17.505 -7.627 -18.305 1.00 86.19 104 VAL A N 1
ATOM 788 C CA . VAL A 1 104 ? 16.930 -7.521 -16.955 1.00 86.19 104 VAL A CA 1
ATOM 789 C C . VAL A 1 104 ? 15.925 -8.646 -16.727 1.00 86.19 104 VAL A C 1
ATOM 791 O O . VAL A 1 104 ? 14.928 -8.765 -17.442 1.00 86.19 104 VAL A O 1
ATOM 794 N N . ASN A 1 105 ? 16.148 -9.467 -15.701 1.00 87.38 105 ASN A N 1
ATOM 795 C CA . ASN A 1 105 ? 15.202 -10.521 -15.329 1.00 87.38 105 ASN A CA 1
ATOM 796 C C . ASN A 1 105 ? 14.264 -10.065 -14.197 1.00 87.38 105 ASN A C 1
ATOM 798 O O . ASN A 1 105 ? 14.668 -9.351 -13.279 1.00 87.38 105 ASN A O 1
ATOM 802 N N . ALA A 1 106 ? 13.020 -10.552 -14.193 1.00 86.25 106 ALA A N 1
ATOM 803 C CA . ALA A 1 106 ? 12.063 -10.332 -13.110 1.00 86.25 106 ALA A CA 1
ATOM 804 C C . ALA A 1 106 ? 12.638 -10.708 -11.735 1.00 86.25 106 ALA A C 1
ATOM 806 O O . ALA A 1 106 ? 12.387 -10.006 -10.759 1.00 86.25 106 ALA A O 1
ATOM 807 N N . THR A 1 107 ? 13.450 -11.769 -11.658 1.00 87.19 107 THR A N 1
ATOM 808 C CA . THR A 1 107 ? 14.128 -12.173 -10.415 1.00 87.19 107 THR A CA 1
ATOM 809 C C . THR A 1 107 ? 15.104 -11.122 -9.898 1.00 87.19 107 THR A C 1
ATOM 811 O O . THR A 1 107 ? 15.240 -10.972 -8.691 1.00 87.19 107 THR A O 1
ATOM 814 N N . GLU A 1 108 ? 15.775 -10.389 -10.786 1.00 85.50 108 GLU A N 1
ATOM 815 C CA . GLU A 1 108 ? 16.719 -9.331 -10.411 1.00 85.50 108 GLU A CA 1
ATOM 816 C C . GLU A 1 108 ? 15.974 -8.093 -9.920 1.00 85.50 108 GLU A C 1
ATOM 818 O O . GLU A 1 108 ? 16.344 -7.516 -8.901 1.00 85.50 108 GLU A O 1
ATOM 823 N N . VAL A 1 109 ? 14.868 -7.741 -10.580 1.00 85.06 109 VAL A N 1
ATOM 824 C CA . VAL A 1 109 ? 13.995 -6.636 -10.159 1.00 85.06 109 VAL A CA 1
ATOM 825 C C . VAL A 1 109 ? 13.450 -6.887 -8.754 1.00 85.06 109 VAL A C 1
ATOM 827 O O . VAL A 1 109 ? 13.566 -6.024 -7.889 1.00 85.06 109 VAL A O 1
ATOM 830 N N . VAL A 1 110 ? 12.915 -8.082 -8.480 1.00 83.50 110 VAL A N 1
ATOM 831 C CA . VAL A 1 110 ? 12.360 -8.400 -7.149 1.00 83.50 110 VAL A CA 1
ATOM 832 C C . VAL A 1 110 ? 13.426 -8.687 -6.085 1.00 83.50 110 VAL A C 1
ATOM 834 O O . VAL A 1 110 ? 13.094 -8.711 -4.903 1.00 83.50 110 VAL A O 1
ATOM 837 N N . ALA A 1 111 ? 14.684 -8.915 -6.475 1.00 87.19 111 ALA A N 1
ATOM 838 C CA . ALA A 1 111 ? 15.808 -9.097 -5.552 1.00 87.19 111 ALA A CA 1
ATOM 839 C C . ALA A 1 111 ? 16.605 -7.806 -5.304 1.00 87.19 111 ALA A C 1
ATOM 841 O O . ALA A 1 111 ? 17.413 -7.762 -4.375 1.00 87.19 111 ALA A O 1
ATOM 842 N N . SER A 1 112 ? 16.396 -6.766 -6.114 1.00 87.75 112 SER A N 1
ATOM 843 C CA . SER A 1 112 ? 17.055 -5.473 -5.951 1.00 87.75 112 SER A CA 1
ATOM 844 C C . SER A 1 112 ? 16.683 -4.848 -4.609 1.00 87.75 112 SER A C 1
ATOM 846 O O . SER A 1 112 ? 15.505 -4.642 -4.316 1.00 87.75 112 SER A O 1
ATOM 848 N N . THR A 1 113 ? 17.696 -4.522 -3.803 1.00 88.12 113 THR A N 1
ATOM 849 C CA .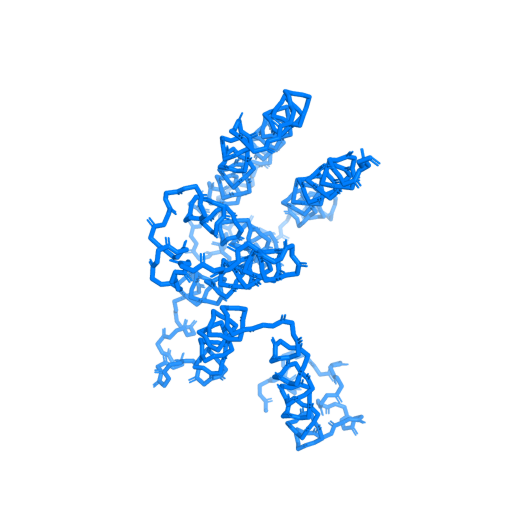 THR A 1 113 ? 17.521 -3.919 -2.476 1.00 88.12 113 THR A CA 1
ATOM 850 C C . THR A 1 113 ? 16.648 -2.669 -2.538 1.00 88.12 113 THR A C 1
ATOM 852 O O . THR A 1 113 ? 15.706 -2.547 -1.759 1.00 88.12 113 THR A O 1
ATOM 855 N N . ASP A 1 114 ? 16.906 -1.775 -3.490 1.00 84.25 114 ASP A N 1
ATOM 856 C CA . ASP A 1 114 ? 16.191 -0.504 -3.613 1.00 84.25 114 ASP A CA 1
ATOM 857 C C . ASP A 1 114 ? 14.721 -0.725 -3.979 1.00 84.25 114 ASP A C 1
ATOM 859 O O . ASP A 1 114 ? 13.821 -0.169 -3.349 1.00 84.25 114 ASP A O 1
ATOM 863 N N . ILE A 1 115 ? 14.460 -1.610 -4.949 1.00 88.06 115 ILE A N 1
ATOM 864 C CA . ILE A 1 115 ? 13.095 -1.956 -5.363 1.00 88.06 115 ILE A CA 1
ATOM 865 C C . ILE A 1 115 ? 12.352 -2.623 -4.207 1.00 88.06 115 ILE A C 1
ATOM 867 O O . ILE A 1 115 ? 11.204 -2.274 -3.931 1.00 88.06 115 ILE A O 1
ATOM 871 N N . VAL A 1 116 ? 13.002 -3.540 -3.489 1.00 91.25 116 VAL A N 1
ATOM 872 C CA . VAL A 1 116 ? 12.431 -4.190 -2.307 1.00 91.25 116 VAL A CA 1
ATOM 873 C C . VAL A 1 116 ? 12.096 -3.159 -1.233 1.00 91.25 116 VAL A C 1
ATOM 875 O O . VAL A 1 116 ? 11.004 -3.215 -0.672 1.00 91.25 116 VAL A O 1
ATOM 878 N N . LEU A 1 117 ? 12.968 -2.183 -0.970 1.00 91.81 117 LEU A N 1
ATOM 879 C CA . LEU A 1 117 ? 12.707 -1.120 0.005 1.00 91.81 117 LEU A CA 1
ATOM 880 C C . LEU A 1 117 ? 11.524 -0.241 -0.402 1.00 91.81 117 LEU A C 1
ATOM 882 O O . LEU A 1 117 ? 10.683 0.066 0.443 1.00 91.81 117 LEU A O 1
ATOM 886 N N . VAL A 1 118 ? 11.408 0.100 -1.686 1.00 91.06 118 VAL A N 1
ATOM 887 C CA . VAL A 1 118 ? 10.252 0.821 -2.235 1.00 91.06 118 VAL A CA 1
ATOM 888 C C . VAL A 1 118 ? 8.967 -0.003 -2.078 1.00 91.06 118 VAL A C 1
ATOM 890 O O . VAL A 1 118 ? 7.955 0.510 -1.598 1.00 91.06 118 VAL A O 1
ATOM 893 N N . CYS A 1 119 ? 9.006 -1.300 -2.393 1.00 94.00 119 CYS A N 1
ATOM 894 C CA . CYS A 1 119 ? 7.864 -2.207 -2.248 1.00 94.00 119 CYS A CA 1
ATOM 895 C C . CYS A 1 119 ? 7.443 -2.381 -0.783 1.00 94.00 119 CYS A C 1
ATOM 897 O O . CYS A 1 119 ? 6.249 -2.348 -0.479 1.00 94.00 119 CYS A O 1
ATOM 899 N N . ILE A 1 120 ? 8.406 -2.521 0.135 1.00 95.62 120 ILE A N 1
ATOM 900 C CA . ILE A 1 120 ? 8.152 -2.548 1.581 1.00 95.62 120 ILE A CA 1
ATOM 901 C C . ILE A 1 120 ? 7.568 -1.205 2.022 1.00 95.62 120 ILE A C 1
ATOM 903 O O . ILE A 1 120 ? 6.598 -1.198 2.773 1.00 95.62 120 ILE A O 1
ATOM 907 N N . GLY A 1 121 ? 8.087 -0.078 1.529 1.00 94.81 121 GLY A N 1
ATOM 908 C CA . GLY A 1 121 ? 7.527 1.250 1.774 1.00 94.81 121 GLY A CA 1
ATOM 909 C C . GLY A 1 121 ? 6.047 1.326 1.392 1.00 94.81 121 GLY A C 1
ATOM 910 O O . GLY A 1 121 ? 5.220 1.694 2.224 1.00 94.81 121 GLY A O 1
ATOM 911 N N . GLY A 1 122 ? 5.688 0.897 0.179 1.00 94.75 122 GLY A N 1
ATOM 912 C CA . GLY A 1 122 ? 4.298 0.850 -0.292 1.00 94.75 122 GLY A CA 1
ATOM 913 C C . GLY A 1 122 ? 3.405 -0.084 0.536 1.00 94.75 122 GLY A C 1
ATOM 914 O O . GLY A 1 122 ? 2.296 0.294 0.918 1.00 94.75 122 GLY A O 1
ATOM 915 N N . PHE A 1 123 ? 3.906 -1.273 0.879 1.00 96.31 123 PHE A N 1
ATOM 916 C CA . PHE A 1 123 ? 3.229 -2.226 1.764 1.00 96.31 123 PHE A CA 1
ATOM 917 C C . PHE A 1 123 ? 2.961 -1.631 3.157 1.00 96.31 123 PHE A C 1
ATOM 919 O O . PHE A 1 123 ? 1.818 -1.619 3.619 1.00 96.31 123 PHE A O 1
ATOM 926 N N . VAL A 1 124 ? 3.992 -1.102 3.823 1.00 96.56 124 VAL A N 1
ATOM 927 C CA . VAL A 1 124 ? 3.885 -0.529 5.173 1.00 96.56 124 VAL A CA 1
ATOM 928 C C . VAL A 1 124 ? 2.982 0.707 5.160 1.00 96.56 124 VAL A C 1
ATOM 930 O O . VAL A 1 124 ? 2.206 0.910 6.098 1.00 96.56 124 VAL A O 1
ATOM 933 N N . LEU A 1 125 ? 3.021 1.502 4.085 1.00 94.62 125 LEU A N 1
ATOM 934 C CA . LEU A 1 125 ? 2.117 2.633 3.906 1.00 94.62 125 LEU A CA 1
ATOM 935 C C . LEU A 1 125 ? 0.663 2.157 3.820 1.00 94.62 125 LEU A C 1
ATOM 937 O O . LEU A 1 125 ? -0.193 2.684 4.529 1.00 94.62 125 LEU A O 1
ATOM 941 N N . GLY A 1 126 ? 0.396 1.128 3.008 1.00 94.06 126 GLY A N 1
ATOM 942 C CA . GLY A 1 126 ? -0.912 0.480 2.898 1.00 94.06 126 GLY A CA 1
ATOM 943 C C . GLY A 1 126 ? -1.426 -0.038 4.242 1.00 94.06 126 GLY A C 1
ATOM 944 O O . GLY A 1 126 ? -2.573 0.220 4.610 1.00 94.06 126 GLY A O 1
ATOM 945 N N . VAL A 1 127 ? -0.563 -0.682 5.036 1.00 94.44 127 VAL A N 1
ATOM 946 C CA . VAL A 1 127 ? -0.904 -1.086 6.411 1.00 94.44 127 VAL A CA 1
ATOM 947 C C . VAL A 1 127 ? -1.294 0.130 7.250 1.00 94.44 127 VAL A C 1
ATOM 949 O O . VAL A 1 127 ? -2.318 0.094 7.925 1.00 94.44 127 VAL A O 1
ATOM 952 N N . GLY A 1 128 ? -0.540 1.228 7.173 1.00 93.44 128 GLY A N 1
ATOM 953 C CA . GLY A 1 128 ? -0.874 2.485 7.848 1.00 93.44 128 GLY A CA 1
ATOM 954 C C . GLY A 1 128 ? -2.259 3.032 7.478 1.00 93.44 128 GLY A C 1
ATOM 955 O O . GLY A 1 128 ? -3.027 3.408 8.364 1.00 93.44 128 GLY A O 1
ATOM 956 N N . PHE A 1 129 ? -2.607 3.018 6.188 1.00 91.81 129 PHE A N 1
ATOM 957 C CA . PHE A 1 129 ? -3.934 3.399 5.695 1.00 91.81 129 PHE A CA 1
ATOM 958 C C . PHE A 1 129 ? -5.045 2.506 6.252 1.00 91.81 129 PHE A C 1
ATOM 960 O O . PHE A 1 129 ? -6.054 3.004 6.756 1.00 91.81 129 PHE A O 1
ATOM 967 N N . GLU A 1 130 ? -4.868 1.187 6.177 1.00 93.00 130 GLU A N 1
ATOM 968 C CA . GLU A 1 130 ? -5.873 0.232 6.643 1.00 93.00 130 GLU A CA 1
ATOM 969 C C . GLU A 1 130 ? -6.062 0.317 8.165 1.00 93.00 130 GLU A C 1
ATOM 971 O O . GLU A 1 130 ? -7.194 0.242 8.654 1.00 93.00 130 GLU A O 1
ATOM 976 N N . LEU A 1 131 ? -4.974 0.543 8.911 1.00 91.75 131 LEU A N 1
ATOM 977 C CA . LEU A 1 131 ? -5.004 0.801 10.350 1.00 91.75 131 LEU A CA 1
ATOM 978 C C . LEU A 1 131 ? -5.751 2.091 10.685 1.00 91.75 131 LEU A C 1
ATOM 980 O O . LEU A 1 131 ? -6.588 2.059 11.579 1.00 91.75 131 LEU A O 1
ATOM 984 N N . GLY A 1 132 ? -5.492 3.199 9.983 1.00 91.31 132 GLY A N 1
ATOM 985 C CA . GLY A 1 132 ? -6.204 4.465 10.195 1.00 91.31 132 GLY A CA 1
ATOM 986 C C . GLY A 1 132 ? -7.700 4.334 9.917 1.00 91.31 132 GLY A C 1
ATOM 987 O O . GLY A 1 132 ? -8.528 4.663 10.762 1.00 91.31 132 GLY A O 1
ATOM 988 N N . ARG A 1 133 ? -8.056 3.751 8.768 1.00 90.06 133 ARG A N 1
ATOM 989 C CA . ARG A 1 133 ? -9.447 3.588 8.319 1.00 90.06 133 ARG A CA 1
ATOM 990 C C . ARG A 1 133 ? -10.287 2.689 9.226 1.00 90.06 133 ARG A C 1
ATOM 992 O O . ARG A 1 133 ? -11.480 2.917 9.396 1.00 90.06 133 ARG A O 1
ATOM 999 N N . LYS A 1 134 ? -9.692 1.629 9.777 1.00 89.38 134 LYS A N 1
ATOM 1000 C CA . LYS A 1 134 ? -10.367 0.669 10.668 1.00 89.38 134 LYS A CA 1
ATOM 1001 C C . LYS A 1 134 ? -9.840 0.758 12.099 1.00 89.38 134 LYS A C 1
ATOM 1003 O O . LYS A 1 134 ? -9.857 -0.238 12.826 1.00 89.38 134 LYS A O 1
ATOM 1008 N N . PHE A 1 135 ? -9.379 1.939 12.511 1.00 91.19 135 PHE A N 1
ATOM 1009 C CA . PHE A 1 135 ? -8.636 2.109 13.757 1.00 91.19 135 PHE A CA 1
ATOM 1010 C C . PHE A 1 135 ? -9.381 1.587 14.980 1.00 91.19 135 PHE A C 1
ATOM 1012 O O . PHE A 1 135 ? -8.776 0.969 15.852 1.00 91.19 135 PHE A O 1
ATOM 1019 N N . GLU A 1 136 ? -10.703 1.746 15.009 1.00 89.00 136 GLU A N 1
ATOM 1020 C CA . GLU A 1 136 ? -11.531 1.270 16.112 1.00 89.00 136 GLU A CA 1
ATOM 1021 C C . GLU A 1 136 ? -11.385 -0.241 16.356 1.00 89.00 136 GLU A C 1
ATOM 1023 O O . GLU A 1 136 ? -11.226 -0.681 17.497 1.00 89.00 136 GLU A O 1
ATOM 1028 N N . LYS A 1 137 ? -11.335 -1.042 15.283 1.00 88.62 137 LYS A N 1
ATOM 1029 C CA . LYS A 1 137 ? -11.154 -2.498 15.375 1.00 88.62 137 LYS A CA 1
ATOM 1030 C C . LYS A 1 137 ? -9.788 -2.846 15.978 1.00 88.62 137 LYS A C 1
ATOM 1032 O O . LYS A 1 137 ? -9.694 -3.747 16.808 1.00 88.62 137 LYS A O 1
ATOM 1037 N N . TYR A 1 138 ? -8.735 -2.115 15.607 1.00 90.19 138 TYR A N 1
ATOM 1038 C CA . TYR A 1 138 ? -7.372 -2.377 16.080 1.00 90.19 138 TYR A CA 1
ATOM 1039 C C . TYR A 1 138 ? -7.114 -1.856 17.491 1.00 90.19 138 TYR A C 1
ATOM 1041 O O . TYR A 1 138 ? -6.518 -2.564 18.299 1.00 90.19 138 TYR A O 1
ATOM 1049 N N . ALA A 1 139 ? -7.562 -0.643 17.811 1.00 91.50 139 ALA A N 1
ATOM 1050 C CA . ALA A 1 139 ? -7.448 -0.086 19.153 1.00 91.50 139 ALA A CA 1
ATOM 1051 C C . ALA A 1 139 ? -8.263 -0.908 20.161 1.00 91.50 139 ALA A C 1
ATOM 1053 O O . ALA A 1 139 ? -7.768 -1.189 21.251 1.00 91.50 139 ALA A O 1
ATOM 1054 N N . GLY A 1 140 ? -9.458 -1.372 19.780 1.00 90.31 140 GLY A N 1
ATOM 1055 C CA . GLY A 1 140 ? -10.256 -2.283 20.600 1.00 90.31 140 GLY A CA 1
ATOM 1056 C C . GLY A 1 140 ? -9.556 -3.623 20.854 1.00 90.31 140 GLY A C 1
ATOM 1057 O O . GLY A 1 140 ? -9.487 -4.070 21.997 1.00 90.31 140 GLY A O 1
ATOM 1058 N N . ALA A 1 141 ? -8.981 -4.237 19.813 1.00 90.25 141 ALA A N 1
ATOM 1059 C CA . ALA A 1 141 ? -8.315 -5.539 19.918 1.00 90.25 141 ALA A CA 1
ATOM 1060 C C . ALA A 1 141 ? -6.930 -5.491 20.596 1.00 90.25 141 ALA A C 1
ATOM 1062 O O . ALA A 1 141 ? -6.537 -6.449 21.259 1.00 90.25 141 ALA A O 1
ATOM 1063 N N . HIS A 1 142 ? -6.176 -4.399 20.429 1.00 91.62 142 HIS A N 1
ATOM 1064 C CA . HIS A 1 142 ? -4.752 -4.336 20.790 1.00 91.62 142 HIS A CA 1
ATOM 1065 C C . HIS A 1 142 ? -4.375 -3.171 21.723 1.00 91.62 142 HIS A C 1
ATOM 1067 O O . HIS A 1 142 ? -3.207 -3.039 22.104 1.00 91.62 142 HIS A O 1
ATOM 1073 N N . GLY A 1 143 ? -5.324 -2.312 22.106 1.00 92.69 143 GLY A N 1
ATOM 1074 C CA . GLY A 1 143 ? -5.102 -1.189 23.018 1.00 92.69 143 GLY A CA 1
ATOM 1075 C C . GLY A 1 143 ? -3.920 -0.319 22.589 1.00 92.69 143 GLY A C 1
ATOM 1076 O O . GLY A 1 143 ? -3.844 0.139 21.451 1.00 92.69 143 GLY A O 1
ATOM 1077 N N . THR A 1 144 ? -2.956 -0.118 23.493 1.00 93.19 144 THR A N 1
ATOM 1078 C CA . THR A 1 144 ? -1.757 0.706 23.248 1.00 93.19 144 THR A CA 1
ATOM 1079 C C . THR A 1 144 ? -0.955 0.260 22.021 1.00 93.19 144 THR A C 1
ATOM 1081 O O . THR A 1 144 ? -0.405 1.114 21.331 1.00 93.19 144 THR A O 1
ATOM 1084 N N . ALA A 1 145 ? -0.901 -1.038 21.709 1.00 92.75 145 ALA A N 1
ATOM 1085 C CA . ALA A 1 145 ? -0.171 -1.509 20.534 1.00 92.75 145 ALA A CA 1
ATOM 1086 C C . ALA A 1 145 ? -0.825 -1.033 19.225 1.00 92.75 145 ALA A C 1
ATOM 1088 O O . ALA A 1 145 ? -0.110 -0.647 18.307 1.00 92.75 145 ALA A O 1
ATOM 1089 N N . GLY A 1 146 ? -2.160 -0.950 19.163 1.00 92.25 146 GLY A N 1
ATOM 1090 C CA . GLY A 1 146 ? -2.869 -0.385 18.007 1.00 92.25 146 GLY A CA 1
ATOM 1091 C C . GLY A 1 146 ? -2.502 1.083 17.759 1.00 92.25 146 GLY A C 1
ATOM 1092 O O . GLY A 1 146 ? -2.221 1.471 16.628 1.00 92.25 146 GLY A O 1
ATOM 1093 N N . TRP A 1 147 ? -2.401 1.879 18.828 1.00 93.44 147 TRP A N 1
ATOM 1094 C CA . TRP A 1 147 ? -1.937 3.272 18.763 1.00 93.44 147 TRP A CA 1
ATOM 1095 C C . TRP A 1 147 ? -0.492 3.394 18.269 1.00 93.44 147 TRP A C 1
ATOM 1097 O O . TRP A 1 147 ? -0.183 4.279 17.476 1.00 93.44 147 TRP A O 1
ATOM 1107 N N . ILE A 1 148 ? 0.395 2.507 18.728 1.00 93.06 148 ILE A N 1
ATOM 1108 C CA . ILE A 1 148 ? 1.795 2.494 18.288 1.00 93.06 148 ILE A CA 1
ATOM 1109 C C . ILE A 1 148 ? 1.888 2.115 16.808 1.00 93.06 148 ILE A C 1
ATOM 1111 O O . ILE A 1 148 ? 2.612 2.773 16.071 1.00 93.06 148 ILE A O 1
ATOM 1115 N N . LEU A 1 149 ? 1.140 1.105 16.358 1.00 92.44 149 LEU A N 1
ATOM 1116 C CA . LEU A 1 149 ? 1.125 0.684 14.954 1.00 92.44 149 LEU A CA 1
ATOM 1117 C C . LEU A 1 149 ? 0.600 1.790 14.030 1.00 92.44 149 LEU A C 1
ATOM 1119 O O . LEU A 1 149 ? 1.212 2.050 12.995 1.00 92.44 149 LEU A O 1
ATOM 1123 N N . LEU A 1 150 ? -0.463 2.494 14.438 1.00 91.44 150 LEU A N 1
ATOM 1124 C CA . LEU A 1 150 ? -0.973 3.670 13.723 1.00 91.44 150 LEU A CA 1
ATOM 1125 C C . LEU A 1 150 ? 0.118 4.732 13.530 1.00 91.44 150 LEU A C 1
ATOM 1127 O O . LEU A 1 150 ? 0.182 5.353 12.477 1.00 91.44 150 LEU A O 1
ATOM 1131 N N . ALA A 1 151 ? 0.980 4.942 14.528 1.00 91.62 151 ALA A N 1
ATOM 1132 C CA . ALA A 1 151 ? 2.056 5.922 14.436 1.00 91.62 151 ALA A CA 1
ATOM 1133 C C . ALA A 1 151 ? 3.269 5.433 13.639 1.00 91.62 151 ALA A C 1
ATOM 1135 O O . ALA A 1 151 ? 3.856 6.186 12.856 1.00 91.62 151 ALA A O 1
ATOM 1136 N N . ALA A 1 152 ? 3.656 4.179 13.859 1.00 93.88 152 ALA A N 1
ATOM 1137 C CA . ALA A 1 152 ? 4.875 3.607 13.322 1.00 93.88 152 ALA A CA 1
ATOM 1138 C C . ALA A 1 152 ? 4.759 3.324 11.823 1.00 93.88 152 ALA A C 1
ATOM 1140 O O . ALA A 1 152 ? 5.671 3.686 11.089 1.00 93.88 152 ALA A O 1
ATOM 1141 N N . CYS A 1 153 ? 3.658 2.723 11.355 1.00 94.69 153 CYS A N 1
ATOM 1142 C CA . CYS A 1 153 ? 3.553 2.269 9.966 1.00 94.69 153 CYS A CA 1
ATOM 1143 C C . CYS A 1 153 ? 3.647 3.424 8.948 1.00 94.69 153 CYS A C 1
ATOM 1145 O O . CYS A 1 153 ? 4.578 3.407 8.145 1.00 94.69 153 CYS A O 1
ATOM 1147 N N . PRO A 1 154 ? 2.801 4.472 8.983 1.00 92.44 154 PRO A N 1
ATOM 1148 C CA . PRO A 1 154 ? 2.883 5.549 7.992 1.00 92.44 154 PRO A CA 1
ATOM 1149 C C . PRO A 1 154 ? 4.238 6.262 8.038 1.00 92.44 154 PRO A C 1
ATOM 1151 O O . PRO A 1 154 ? 4.841 6.532 7.007 1.00 92.44 154 PRO A O 1
ATOM 1154 N N . THR A 1 155 ? 4.762 6.505 9.241 1.00 95.00 155 THR A N 1
ATOM 1155 C CA . THR A 1 155 ? 6.053 7.176 9.433 1.00 95.00 155 THR A CA 1
ATOM 1156 C C . THR A 1 155 ? 7.218 6.357 8.882 1.00 95.00 155 THR A C 1
ATOM 1158 O O . THR A 1 155 ? 8.055 6.893 8.157 1.00 95.00 155 THR A O 1
ATOM 1161 N N . LEU A 1 156 ? 7.266 5.060 9.201 1.00 96.38 156 LEU A N 1
ATOM 1162 C CA . LEU A 1 156 ? 8.288 4.148 8.696 1.00 96.38 156 LEU A CA 1
ATOM 1163 C C . LEU A 1 156 ? 8.209 4.043 7.176 1.00 96.38 156 LEU A C 1
ATOM 1165 O O . LEU A 1 156 ? 9.240 4.068 6.515 1.00 96.38 156 LEU A O 1
ATOM 1169 N N . ALA A 1 157 ? 7.004 3.978 6.617 1.00 95.88 157 ALA A N 1
ATOM 1170 C CA . ALA A 1 157 ? 6.825 3.924 5.178 1.00 95.88 157 ALA A CA 1
ATOM 1171 C C . ALA A 1 157 ? 7.404 5.156 4.473 1.00 95.88 157 ALA A C 1
ATOM 1173 O O . ALA A 1 157 ? 8.195 5.009 3.544 1.00 95.88 157 ALA A O 1
ATOM 1174 N N . VAL A 1 158 ? 7.077 6.367 4.941 1.00 95.81 158 VAL A N 1
ATOM 1175 C CA . VAL A 1 158 ? 7.632 7.600 4.356 1.00 95.81 158 VAL A CA 1
ATOM 1176 C C . VAL A 1 158 ? 9.153 7.653 4.521 1.00 95.81 158 VAL A C 1
ATOM 1178 O O . VAL A 1 158 ? 9.844 8.068 3.596 1.00 95.81 158 VAL A O 1
ATOM 1181 N N . ALA A 1 159 ? 9.692 7.192 5.654 1.00 96.06 159 ALA A N 1
ATOM 1182 C CA . ALA A 1 159 ? 11.138 7.108 5.862 1.00 96.06 159 ALA A CA 1
ATOM 1183 C C . ALA A 1 159 ? 11.817 6.112 4.904 1.00 96.06 159 ALA A C 1
ATOM 1185 O O . ALA A 1 159 ? 12.901 6.398 4.403 1.00 96.06 159 ALA A O 1
ATOM 1186 N N . LEU A 1 160 ? 11.179 4.976 4.604 1.00 95.44 160 LEU A N 1
ATOM 1187 C CA . LEU A 1 160 ? 11.673 4.016 3.612 1.00 95.44 160 LEU A CA 1
ATOM 1188 C C . LEU A 1 160 ? 11.688 4.620 2.206 1.00 95.44 160 LEU A C 1
ATOM 1190 O O . LEU A 1 160 ? 12.688 4.483 1.509 1.00 95.44 160 LEU A O 1
ATOM 1194 N N . PHE A 1 161 ? 10.636 5.346 1.813 1.00 94.00 161 PHE A N 1
ATOM 1195 C CA . PHE A 1 161 ? 10.631 6.089 0.548 1.00 94.00 161 PHE A CA 1
ATOM 1196 C C . PHE A 1 161 ? 11.701 7.187 0.516 1.00 94.00 161 PHE A C 1
ATOM 1198 O O . PHE A 1 161 ? 12.357 7.354 -0.505 1.00 94.00 161 PHE A O 1
ATOM 1205 N N . ALA A 1 162 ? 11.905 7.911 1.621 1.00 94.06 162 ALA A N 1
ATOM 1206 C CA . ALA A 1 162 ? 12.944 8.936 1.730 1.00 94.06 162 ALA A CA 1
ATOM 1207 C C . ALA A 1 162 ? 14.357 8.349 1.619 1.00 94.06 162 ALA A C 1
ATOM 1209 O O . ALA A 1 162 ? 15.247 8.979 1.059 1.00 94.06 162 ALA A O 1
ATOM 1210 N N . TYR A 1 163 ? 14.568 7.151 2.166 1.00 93.81 163 TYR A N 1
ATOM 1211 C CA . TYR A 1 163 ? 15.827 6.434 2.026 1.00 93.81 163 TYR A CA 1
ATOM 1212 C C . TYR A 1 163 ? 16.015 5.936 0.593 1.00 93.81 163 TYR A C 1
ATOM 1214 O O . TYR A 1 163 ? 17.017 6.258 -0.024 1.00 93.81 163 TYR A O 1
ATOM 1222 N N . ALA A 1 164 ? 15.030 5.240 0.022 1.00 90.19 164 ALA A N 1
ATOM 1223 C CA . ALA A 1 164 ? 15.124 4.745 -1.351 1.00 90.19 164 ALA A CA 1
ATOM 1224 C C . ALA A 1 164 ? 15.268 5.874 -2.391 1.00 90.19 164 ALA A C 1
ATOM 1226 O O . ALA A 1 164 ? 15.827 5.669 -3.464 1.00 90.19 164 ALA A O 1
AT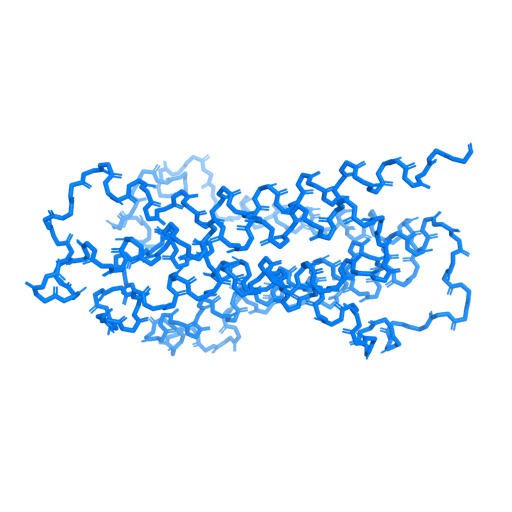OM 1227 N N . SER A 1 165 ? 14.793 7.089 -2.089 1.00 89.75 165 SER A N 1
ATOM 1228 C CA . SER A 1 165 ? 14.924 8.223 -3.001 1.00 89.75 165 SER A CA 1
ATOM 1229 C C . SER A 1 165 ? 16.328 8.828 -3.053 1.00 89.75 165 SER A C 1
ATOM 1231 O O . SER A 1 165 ? 16.560 9.662 -3.926 1.00 89.75 165 SER A O 1
ATOM 1233 N N . THR A 1 166 ? 17.255 8.470 -2.152 1.00 89.38 166 THR A N 1
ATOM 1234 C CA . THR A 1 166 ? 18.608 9.064 -2.130 1.00 89.38 166 THR A CA 1
ATOM 1235 C C . THR A 1 166 ? 19.375 8.815 -3.415 1.00 89.38 166 THR A C 1
ATOM 1237 O O . THR A 1 166 ? 20.141 9.680 -3.835 1.00 89.38 166 THR A O 1
ATOM 1240 N N . ASP A 1 167 ? 19.135 7.661 -4.030 1.00 82.62 167 ASP A N 1
ATOM 1241 C CA . ASP A 1 167 ? 19.938 7.179 -5.147 1.00 82.62 167 ASP A CA 1
ATOM 1242 C C . ASP A 1 167 ? 19.262 7.477 -6.491 1.00 82.62 167 ASP A C 1
ATOM 1244 O O . ASP A 1 167 ? 19.931 7.608 -7.513 1.00 82.62 167 ASP A O 1
ATOM 1248 N N . TRP A 1 168 ? 17.930 7.596 -6.499 1.00 80.56 168 TRP A N 1
ATOM 1249 C CA . TRP A 1 168 ? 17.129 7.673 -7.727 1.00 80.56 168 TRP A CA 1
ATOM 1250 C C . TRP A 1 168 ? 16.547 9.063 -7.996 1.00 80.56 168 TRP A C 1
ATOM 1252 O O . TRP A 1 168 ? 16.136 9.356 -9.118 1.00 80.56 168 TRP A O 1
ATOM 1262 N N . TYR A 1 169 ? 16.490 9.927 -6.980 1.00 87.00 169 TYR A N 1
ATOM 1263 C CA . TYR A 1 169 ? 15.872 11.244 -7.083 1.00 87.00 169 TYR A CA 1
ATOM 1264 C C . TYR A 1 169 ? 16.826 12.361 -6.659 1.00 87.00 169 TYR A C 1
ATOM 1266 O O . TYR A 1 169 ? 17.747 12.194 -5.866 1.00 87.00 169 TYR A O 1
ATOM 1274 N N . SER A 1 170 ? 16.567 13.564 -7.172 1.00 89.69 170 SER A N 1
ATOM 1275 C CA . SER A 1 170 ? 17.285 14.774 -6.766 1.00 89.69 170 SER A CA 1
ATOM 1276 C C . SER A 1 170 ? 17.143 15.056 -5.265 1.00 89.69 170 SER A C 1
ATOM 1278 O O . SER A 1 170 ? 16.088 14.802 -4.684 1.00 89.69 170 SER A O 1
ATOM 1280 N N . SER A 1 171 ? 18.145 15.694 -4.651 1.00 91.31 171 SER A N 1
ATOM 1281 C CA . SER A 1 171 ? 18.203 15.913 -3.196 1.00 91.31 171 SER A CA 1
ATOM 1282 C C . SER A 1 171 ? 16.970 16.595 -2.594 1.00 91.31 171 SER A C 1
ATOM 1284 O O . SER A 1 171 ? 16.642 16.326 -1.441 1.00 91.31 171 SER A O 1
ATOM 1286 N N . TRP A 1 172 ? 16.270 17.461 -3.342 1.00 92.62 172 TRP A N 1
ATOM 1287 C CA . TRP A 1 172 ? 15.064 18.120 -2.829 1.00 92.62 172 TRP A CA 1
ATOM 1288 C C . TRP A 1 172 ? 13.957 17.111 -2.499 1.00 92.62 172 TRP A C 1
ATOM 1290 O O . TRP A 1 172 ? 13.306 17.268 -1.472 1.00 92.62 172 TRP A O 1
ATOM 1300 N N . VAL A 1 173 ? 13.804 16.046 -3.295 1.00 93.31 173 VAL A N 1
ATOM 1301 C CA . VAL A 1 173 ? 12.826 14.967 -3.068 1.00 93.31 173 VAL A CA 1
ATOM 1302 C C . VAL A 1 173 ? 13.105 14.293 -1.740 1.00 93.31 173 VAL A C 1
ATOM 1304 O O . VAL A 1 173 ? 12.243 14.247 -0.867 1.00 93.31 173 VAL A O 1
ATOM 1307 N N . THR A 1 174 ? 14.344 13.849 -1.561 1.00 93.44 174 THR A N 1
ATOM 1308 C CA . THR A 1 174 ? 14.824 13.192 -0.346 1.00 93.44 174 THR A CA 1
ATOM 1309 C C . THR A 1 174 ? 14.615 14.080 0.881 1.00 93.44 174 THR A C 1
ATOM 1311 O O . THR A 1 174 ? 14.079 13.626 1.890 1.00 93.44 174 THR A O 1
ATOM 1314 N N . ILE A 1 175 ? 14.949 15.373 0.791 1.00 95.69 175 ILE A N 1
ATOM 1315 C CA . ILE A 1 175 ? 14.723 16.342 1.875 1.00 95.69 175 ILE A CA 1
ATOM 1316 C C . ILE A 1 175 ? 13.227 16.480 2.188 1.00 95.69 175 ILE A C 1
ATOM 1318 O O . ILE A 1 175 ? 12.839 16.448 3.357 1.00 95.69 175 ILE A O 1
ATOM 1322 N N . THR A 1 176 ? 12.373 16.613 1.170 1.00 95.88 176 THR A N 1
ATOM 1323 C CA . THR A 1 176 ? 10.922 16.731 1.354 1.00 95.88 176 THR A CA 1
ATOM 1324 C C . THR A 1 176 ? 10.321 15.467 1.964 1.00 95.88 176 THR A C 1
ATOM 1326 O O . THR A 1 176 ? 9.471 15.570 2.850 1.00 95.88 176 THR A O 1
ATOM 1329 N N . LEU A 1 177 ? 10.771 14.278 1.562 1.00 96.38 177 LEU A N 1
ATOM 1330 C CA . LEU A 1 177 ? 10.291 13.016 2.122 1.00 96.38 177 LEU A CA 1
ATOM 1331 C C . LEU A 1 177 ? 10.743 12.834 3.577 1.00 96.38 177 LEU A C 1
ATOM 1333 O O . LEU A 1 177 ? 9.917 12.482 4.417 1.00 96.38 177 LEU A O 1
ATOM 1337 N N . TRP A 1 178 ? 11.987 13.178 3.927 1.00 97.38 178 TRP A N 1
ATOM 1338 C CA . TRP A 1 178 ? 12.426 13.188 5.330 1.00 97.38 178 TRP A CA 1
ATOM 1339 C C . TRP A 1 178 ? 11.656 14.200 6.182 1.00 97.38 178 TRP A C 1
ATOM 1341 O O . TRP A 1 178 ? 11.254 13.880 7.303 1.00 97.38 178 TRP A O 1
ATOM 1351 N N . ALA A 1 179 ? 11.388 15.398 5.655 1.00 97.25 179 ALA A N 1
ATOM 1352 C CA . ALA A 1 179 ? 10.538 16.377 6.329 1.00 97.25 179 ALA A CA 1
ATOM 1353 C C . ALA A 1 179 ? 9.112 15.833 6.534 1.00 97.25 179 ALA A C 1
ATOM 1355 O O . ALA A 1 179 ? 8.555 15.954 7.625 1.00 97.25 179 ALA A O 1
ATOM 1356 N N . THR A 1 180 ? 8.551 15.169 5.520 1.00 96.56 180 THR A N 1
ATOM 1357 C CA . THR A 1 180 ? 7.234 14.514 5.590 1.00 96.56 180 THR A CA 1
ATOM 1358 C C . THR A 1 180 ? 7.218 13.410 6.648 1.00 96.56 180 THR A C 1
ATOM 1360 O O . THR A 1 180 ? 6.293 13.360 7.458 1.00 96.56 180 THR A O 1
ATOM 1363 N N . ALA A 1 181 ? 8.261 12.576 6.715 1.00 96.62 181 ALA A N 1
ATOM 1364 C CA . ALA A 1 181 ? 8.411 11.552 7.748 1.00 96.62 181 ALA A CA 1
ATOM 1365 C C . ALA A 1 181 ? 8.469 12.176 9.152 1.00 96.62 181 ALA A C 1
ATOM 1367 O O . ALA A 1 181 ? 7.792 11.704 10.064 1.00 96.62 181 ALA A O 1
ATOM 1368 N N . GLY A 1 182 ? 9.209 13.277 9.320 1.00 96.62 182 GLY A N 1
ATOM 1369 C CA . GLY A 1 182 ? 9.278 14.025 10.577 1.00 96.62 182 GLY A CA 1
ATOM 1370 C C . GLY A 1 182 ? 7.926 14.604 11.007 1.00 96.62 182 GLY A C 1
ATOM 1371 O O . GLY A 1 182 ? 7.509 14.419 12.151 1.00 96.62 182 GLY A O 1
ATOM 1372 N N . VAL A 1 183 ? 7.200 15.250 10.088 1.00 96.12 183 VAL A N 1
ATOM 1373 C CA . VAL A 1 183 ? 5.848 15.778 10.348 1.00 96.12 183 VAL A CA 1
ATOM 1374 C C . VAL A 1 183 ? 4.873 14.649 10.688 1.00 96.12 183 VAL A C 1
ATOM 1376 O O . VAL A 1 183 ? 4.120 14.769 11.656 1.00 96.12 183 VAL A O 1
ATOM 1379 N N . SER A 1 184 ? 4.921 13.536 9.950 1.00 95.19 184 SER A N 1
ATOM 1380 C CA . SER A 1 184 ? 4.134 12.334 10.242 1.00 95.19 184 SER A CA 1
ATOM 1381 C C . SER A 1 184 ? 4.429 11.810 11.647 1.00 95.19 184 SER A C 1
ATOM 1383 O O . SER A 1 184 ? 3.496 11.590 12.421 1.00 95.19 184 SER A O 1
ATOM 1385 N N . LEU A 1 185 ? 5.706 11.660 12.014 1.00 95.81 185 LEU A N 1
ATOM 1386 C CA . LEU A 1 185 ? 6.115 11.173 13.330 1.00 95.81 185 LEU A CA 1
ATOM 1387 C C . LEU A 1 185 ? 5.553 12.051 14.450 1.00 95.81 185 LEU A C 1
ATOM 1389 O O . LEU A 1 185 ? 4.973 11.539 15.409 1.00 95.81 185 LEU A O 1
ATOM 1393 N N . VAL A 1 186 ? 5.701 13.372 14.323 1.00 96.25 186 VAL A N 1
ATOM 1394 C CA . VAL A 1 186 ? 5.196 14.333 15.311 1.00 96.25 186 VAL A CA 1
ATOM 1395 C C . VAL A 1 186 ? 3.674 14.255 15.400 1.00 96.25 186 VAL A C 1
ATOM 1397 O O . VAL A 1 186 ? 3.139 14.095 16.497 1.00 96.25 186 VAL A O 1
ATOM 1400 N N . GLY A 1 187 ? 2.972 14.310 14.265 1.00 94.62 187 GLY A N 1
ATOM 1401 C CA . GLY A 1 187 ? 1.512 14.258 14.217 1.00 94.62 187 GLY A CA 1
ATOM 1402 C C . GLY A 1 187 ? 0.954 13.000 14.882 1.00 94.62 187 GLY A C 1
ATOM 1403 O O . GLY A 1 187 ? 0.110 13.093 15.775 1.00 94.62 187 GLY A O 1
ATOM 1404 N N . HIS A 1 188 ? 1.480 11.826 14.529 1.00 94.25 188 HIS A N 1
ATOM 1405 C CA . HIS A 1 188 ? 1.017 10.575 15.118 1.00 94.25 188 HIS A CA 1
ATOM 1406 C C . HIS A 1 188 ? 1.411 10.448 16.593 1.00 94.25 188 HIS A C 1
ATOM 1408 O O . HIS A 1 188 ? 0.611 9.970 17.395 1.00 94.25 188 HIS A O 1
ATOM 1414 N N . THR A 1 189 ? 2.593 10.925 16.994 1.00 93.75 189 THR A N 1
ATOM 1415 C CA . THR A 1 189 ? 2.990 10.943 18.412 1.00 93.75 189 THR A CA 1
ATOM 1416 C C . THR A 1 189 ? 2.014 11.777 19.242 1.00 93.75 189 THR A C 1
ATOM 1418 O O . THR A 1 189 ? 1.593 11.344 20.314 1.00 93.75 189 THR A O 1
ATOM 1421 N N . LEU A 1 190 ? 1.572 12.930 18.731 1.00 94.50 190 LEU A N 1
ATOM 1422 C CA . LEU A 1 190 ? 0.563 13.757 19.397 1.00 94.50 190 LEU A 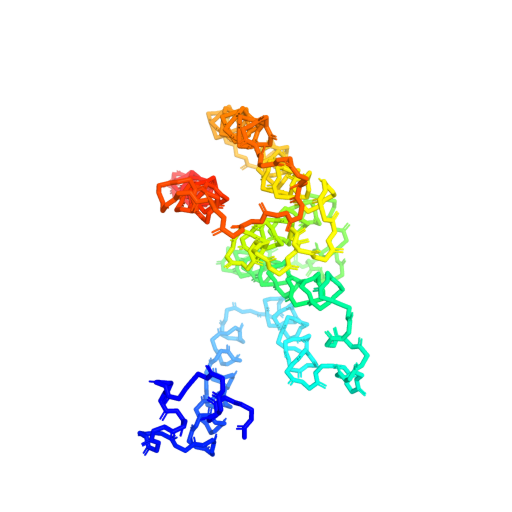CA 1
ATOM 1423 C C . LEU A 1 190 ? -0.789 13.038 19.522 1.00 94.50 190 LEU A C 1
ATOM 1425 O O . LEU A 1 190 ? -1.430 13.148 20.570 1.00 94.50 190 LEU A O 1
ATOM 1429 N N . LEU A 1 191 ? -1.209 12.276 18.504 1.00 92.88 191 LEU A N 1
ATOM 1430 C CA . LEU A 1 191 ? -2.408 11.429 18.590 1.00 92.88 191 LEU A CA 1
ATOM 1431 C C . LEU A 1 191 ? -2.248 10.360 19.678 1.00 92.88 191 LEU A C 1
ATOM 1433 O O . LEU A 1 191 ? -3.107 10.226 20.548 1.00 92.88 191 LEU A O 1
ATOM 1437 N N . VAL A 1 192 ? -1.111 9.663 19.699 1.00 93.25 192 VAL A N 1
ATOM 1438 C CA . VAL A 1 192 ? -0.799 8.649 20.715 1.00 93.25 192 VAL A CA 1
ATOM 1439 C C . VAL A 1 192 ? -0.784 9.256 22.120 1.00 93.25 192 VAL A C 1
ATOM 1441 O O . VAL A 1 192 ? -1.271 8.624 23.055 1.00 93.25 192 VAL A O 1
ATOM 1444 N N . MET A 1 193 ? -0.260 10.470 22.305 1.00 93.12 193 MET A N 1
ATOM 1445 C CA . MET A 1 193 ? -0.240 11.156 23.605 1.00 93.12 193 MET A CA 1
ATOM 1446 C C . MET A 1 193 ? -1.635 11.570 24.085 1.00 93.12 193 MET A C 1
ATOM 1448 O O . MET A 1 193 ? -1.896 11.534 25.287 1.00 93.12 193 MET A O 1
ATOM 1452 N N . LYS A 1 194 ? -2.526 11.944 23.160 1.00 92.75 194 LYS A N 1
ATOM 1453 C CA . LYS A 1 194 ? -3.909 12.360 23.444 1.00 92.75 194 LYS A CA 1
ATOM 1454 C C . LYS A 1 194 ? -4.906 11.201 23.517 1.00 92.75 194 LYS A C 1
ATOM 1456 O O . LYS A 1 194 ? -6.096 11.443 23.708 1.00 92.75 194 LYS A O 1
ATOM 1461 N N . ARG A 1 195 ? -4.444 9.958 23.363 1.00 92.56 195 ARG A N 1
ATOM 1462 C CA . ARG A 1 195 ? -5.307 8.774 23.382 1.00 92.56 195 ARG A CA 1
ATOM 1463 C C . ARG A 1 195 ? -6.100 8.645 24.693 1.00 92.56 195 ARG A C 1
ATOM 1465 O O . ARG A 1 195 ? -5.585 9.019 25.754 1.00 92.56 195 ARG A O 1
ATOM 1472 N N . PRO A 1 196 ? -7.305 8.052 24.649 1.00 90.75 196 PRO A N 1
ATOM 1473 C CA . PRO A 1 196 ? -8.065 7.731 25.847 1.00 90.75 196 PRO A CA 1
ATOM 1474 C C . PRO A 1 196 ? -7.308 6.752 26.752 1.00 90.75 196 PRO A C 1
ATOM 1476 O O . PRO A 1 196 ? -6.433 5.992 26.322 1.00 90.75 196 PRO A O 1
ATOM 1479 N N . LYS A 1 197 ? -7.640 6.792 28.043 1.00 91.12 197 LYS A N 1
ATOM 1480 C CA . LYS A 1 197 ? -7.162 5.839 29.046 1.00 91.12 197 LYS A CA 1
ATOM 1481 C C . LYS A 1 197 ? -8.395 5.197 29.695 1.00 91.12 197 LYS A C 1
ATOM 1483 O O . LYS A 1 197 ? -9.116 5.923 30.375 1.00 91.12 197 LYS A O 1
ATOM 1488 N N . PRO A 1 198 ? -8.624 3.882 29.517 1.00 91.81 198 PRO A N 1
ATOM 1489 C CA . PRO A 1 198 ? -7.733 2.908 28.876 1.00 91.81 198 PRO A CA 1
ATOM 1490 C C . PRO A 1 198 ? -7.695 3.030 27.338 1.00 91.81 198 PRO A C 1
ATOM 1492 O O . PRO A 1 198 ? -8.615 3.537 26.712 1.00 91.81 198 PRO A O 1
ATOM 1495 N N . ALA A 1 199 ? -6.596 2.583 26.717 1.00 90.12 199 ALA A N 1
ATOM 1496 C CA . ALA A 1 199 ? -6.316 2.824 25.291 1.00 90.12 199 ALA A CA 1
ATOM 1497 C C . ALA A 1 199 ? -7.255 2.091 24.314 1.00 90.12 199 ALA A C 1
ATOM 1499 O O . ALA A 1 199 ? -7.281 2.426 23.130 1.00 90.12 199 ALA A O 1
ATOM 1500 N N . ASN A 1 200 ? -7.982 1.087 24.801 1.00 90.44 200 ASN A N 1
ATOM 1501 C CA . ASN A 1 200 ? -9.013 0.357 24.069 1.00 90.44 200 ASN A CA 1
ATOM 1502 C C . ASN A 1 200 ? -10.411 0.988 24.212 1.00 90.44 200 ASN A C 1
ATOM 1504 O O . ASN A 1 200 ? -11.327 0.554 23.521 1.00 90.44 200 ASN A O 1
ATOM 1508 N N . ASP A 1 201 ? -10.584 1.995 25.075 1.00 90.12 201 ASP A N 1
ATOM 1509 C CA . ASP A 1 201 ? -11.849 2.713 25.233 1.00 90.12 201 ASP A CA 1
ATOM 1510 C C . ASP A 1 201 ? -11.931 3.895 24.260 1.00 90.12 201 ASP A C 1
ATOM 1512 O O . ASP A 1 201 ? -11.570 5.034 24.551 1.00 90.12 201 ASP A O 1
ATOM 1516 N N . ILE A 1 202 ? -12.380 3.579 23.054 1.00 86.12 202 ILE A N 1
ATOM 1517 C CA . ILE A 1 202 ? -12.529 4.498 21.923 1.00 86.12 202 ILE A CA 1
ATOM 1518 C C . ILE A 1 202 ? -13.951 5.056 21.795 1.00 86.12 202 ILE A C 1
ATOM 1520 O O . ILE A 1 202 ? -14.199 5.846 20.891 1.00 86.12 202 ILE A O 1
ATOM 1524 N N . SER A 1 203 ? -14.886 4.710 22.688 1.00 83.94 203 SER A N 1
ATOM 1525 C CA . SER A 1 203 ? -16.299 5.093 22.526 1.00 83.94 203 SER A CA 1
ATOM 1526 C C . SER A 1 203 ? -16.535 6.604 22.609 1.00 83.94 203 SER A C 1
ATOM 1528 O O . SER A 1 203 ? -17.523 7.105 22.082 1.00 83.94 203 SER A O 1
ATOM 1530 N N . ASN A 1 204 ? -15.628 7.331 23.268 1.00 81.25 204 ASN A N 1
ATOM 1531 C CA . ASN A 1 204 ? -15.757 8.760 23.554 1.00 81.25 204 ASN A CA 1
ATOM 1532 C C . ASN A 1 204 ? -14.759 9.636 22.776 1.00 81.25 204 ASN A C 1
ATOM 1534 O O . ASN A 1 204 ? -14.552 10.798 23.137 1.00 81.25 204 ASN A O 1
ATOM 1538 N N . ILE A 1 205 ? -14.116 9.118 21.721 1.00 87.44 205 ILE A N 1
ATOM 1539 C CA . ILE A 1 205 ? -13.261 9.966 20.880 1.00 87.44 205 ILE A CA 1
ATOM 1540 C C . ILE A 1 205 ? -14.126 10.959 20.096 1.00 87.44 205 ILE A C 1
ATOM 1542 O O . ILE A 1 205 ? -15.047 10.590 19.370 1.00 87.44 205 ILE A O 1
ATOM 1546 N N . GLY A 1 206 ? -13.840 12.253 20.248 1.00 89.19 206 GLY A N 1
ATOM 1547 C CA . GLY A 1 206 ? -14.556 13.291 19.513 1.00 89.19 206 GLY A CA 1
ATOM 1548 C C . GLY A 1 206 ? -14.337 13.162 18.003 1.00 89.19 206 GLY A C 1
ATOM 1549 O O . GLY A 1 206 ? -13.241 12.817 17.557 1.00 89.19 206 GLY A O 1
ATOM 1550 N N . LYS A 1 207 ? -15.357 13.511 17.210 1.00 90.31 207 LYS A N 1
ATOM 1551 C CA . LYS A 1 207 ? -15.318 13.457 15.738 1.00 90.31 207 LYS A CA 1
ATOM 1552 C C . LYS A 1 207 ? -14.040 14.064 15.119 1.00 90.31 207 LYS A C 1
ATOM 1554 O O . LYS A 1 207 ? -13.427 13.371 14.314 1.00 90.31 207 LYS A O 1
ATOM 1559 N N . PRO A 1 208 ? -13.553 15.257 15.528 1.00 92.06 208 PRO A N 1
ATOM 1560 C CA . PRO A 1 208 ? -12.332 15.824 14.943 1.00 92.06 208 PRO A CA 1
ATOM 1561 C C . PRO A 1 208 ? -11.079 14.977 15.201 1.00 92.06 208 PRO A C 1
ATOM 1563 O O . PRO A 1 208 ? -10.167 14.929 14.383 1.00 92.06 208 PRO A O 1
ATOM 1566 N N . PHE A 1 209 ? -11.019 14.299 16.350 1.00 92.00 209 PHE A N 1
ATOM 1567 C CA . PHE A 1 209 ? -9.894 13.436 16.696 1.00 92.00 209 PHE A CA 1
ATOM 1568 C C . PHE A 1 209 ? -9.922 12.135 15.890 1.00 92.00 209 PHE A C 1
ATOM 1570 O O . PHE A 1 209 ? -8.881 11.679 15.426 1.00 92.00 209 PHE A O 1
ATOM 1577 N N . ARG A 1 210 ? -11.118 11.580 15.665 1.00 90.94 210 ARG A N 1
ATOM 1578 C CA . ARG A 1 210 ? -11.328 10.426 14.784 1.00 90.94 210 ARG A CA 1
ATOM 1579 C C . ARG A 1 210 ? -10.938 10.735 13.338 1.00 90.94 210 ARG A C 1
ATOM 1581 O O . ARG A 1 210 ? -10.177 9.982 12.745 1.00 90.94 210 ARG A O 1
ATOM 1588 N N . GLU A 1 211 ? -11.390 11.868 12.807 1.00 92.44 211 GLU A N 1
ATOM 1589 C CA . GLU A 1 211 ? -11.025 12.310 11.456 1.00 92.44 211 GLU A CA 1
ATOM 1590 C C . GLU A 1 211 ? -9.507 12.489 11.316 1.00 92.44 211 GLU A C 1
ATOM 1592 O O . GLU A 1 211 ? -8.935 12.097 10.305 1.00 92.44 211 GLU A O 1
ATOM 1597 N N . ALA A 1 212 ? -8.826 13.007 12.345 1.00 92.62 212 ALA A N 1
ATOM 1598 C CA . ALA A 1 212 ? -7.369 13.118 12.336 1.00 92.62 212 ALA A CA 1
ATOM 1599 C C . ALA A 1 212 ? -6.662 11.748 12.307 1.00 92.62 212 ALA A C 1
ATOM 1601 O O . ALA A 1 212 ? -5.667 11.599 11.602 1.00 92.62 212 ALA A O 1
ATOM 1602 N N . ILE A 1 213 ? -7.171 10.752 13.040 1.00 92.25 213 ILE A N 1
ATOM 1603 C CA . ILE A 1 213 ? -6.647 9.374 13.031 1.00 92.25 213 ILE A CA 1
ATOM 1604 C C . ILE A 1 213 ? -6.772 8.741 11.640 1.00 92.25 213 ILE A C 1
ATOM 1606 O O . ILE A 1 213 ? -5.836 8.097 11.171 1.00 92.25 213 ILE A O 1
ATOM 1610 N N . GLU A 1 214 ? -7.915 8.936 10.984 1.00 91.94 214 GLU A N 1
ATOM 1611 C CA . GLU A 1 214 ? -8.189 8.382 9.657 1.00 91.94 214 GLU A CA 1
ATOM 1612 C C . GLU A 1 214 ? -7.401 9.118 8.557 1.00 91.94 214 GLU A C 1
ATOM 1614 O O . GLU A 1 214 ? -6.861 8.487 7.648 1.00 91.94 214 GLU A O 1
ATOM 1619 N N . ALA A 1 215 ? -7.294 10.448 8.643 1.00 92.69 215 ALA A N 1
ATOM 1620 C CA . ALA A 1 215 ? -6.710 11.276 7.590 1.00 92.69 215 ALA A CA 1
ATOM 1621 C C . ALA A 1 215 ? -5.177 11.332 7.617 1.00 92.69 215 ALA A C 1
ATOM 1623 O O . ALA A 1 215 ? -4.558 11.411 6.556 1.00 92.69 215 ALA A O 1
ATOM 162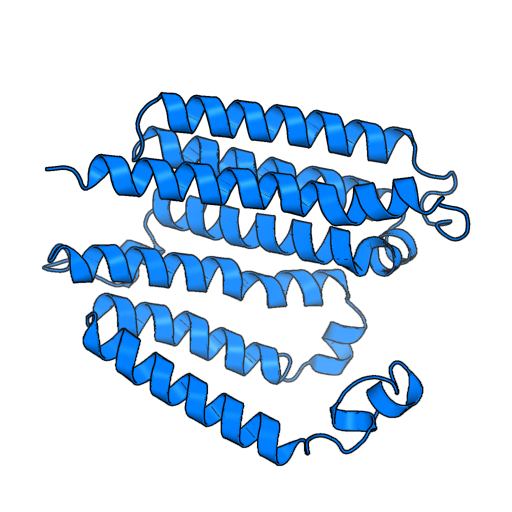4 N N . LEU A 1 216 ? -4.543 11.320 8.795 1.00 92.25 216 LEU A N 1
ATOM 1625 C CA . LEU A 1 216 ? -3.107 11.596 8.914 1.00 92.25 216 LEU A CA 1
ATOM 1626 C C . LEU A 1 216 ? -2.208 10.594 8.157 1.00 92.25 216 LEU A C 1
ATOM 1628 O O . LEU A 1 216 ? -1.316 11.063 7.441 1.00 92.25 216 LEU A O 1
ATOM 1632 N N . PRO A 1 217 ? -2.448 9.263 8.205 1.00 92.25 217 PRO A N 1
ATOM 1633 C CA . PRO A 1 217 ? -1.734 8.312 7.350 1.00 92.25 217 PRO A CA 1
ATOM 1634 C C . PRO A 1 217 ? -1.872 8.649 5.864 1.00 92.25 217 PRO A C 1
ATOM 1636 O O . PRO A 1 217 ? -0.910 8.544 5.101 1.00 92.25 217 PRO A O 1
ATOM 1639 N N . GLY A 1 218 ? -3.062 9.105 5.462 1.00 91.00 218 GLY A N 1
ATOM 1640 C CA . GLY A 1 218 ? -3.358 9.403 4.071 1.00 91.00 218 GLY A CA 1
ATOM 1641 C C . GLY A 1 218 ? -2.783 10.697 3.548 1.00 91.00 218 GLY A C 1
ATOM 1642 O O . GLY A 1 218 ? -2.325 10.728 2.411 1.00 91.00 218 GLY A O 1
ATOM 1643 N N . VAL A 1 219 ? -2.710 11.731 4.380 1.00 93.06 219 VAL A N 1
ATOM 1644 C CA . VAL A 1 219 ? -1.996 12.962 4.032 1.00 93.06 219 VAL A CA 1
ATOM 1645 C C . VAL A 1 219 ? -0.510 12.666 3.828 1.00 93.06 219 VAL A C 1
ATOM 1647 O O . VAL A 1 219 ? 0.056 13.100 2.828 1.00 93.06 219 VAL A O 1
ATOM 1650 N N . ALA A 1 220 ? 0.108 11.887 4.723 1.00 92.06 220 ALA A N 1
ATOM 1651 C CA . ALA A 1 220 ? 1.512 11.503 4.591 1.00 92.06 220 ALA A CA 1
ATOM 1652 C C . ALA A 1 220 ? 1.762 10.718 3.291 1.00 92.06 220 ALA A C 1
ATOM 1654 O O . ALA A 1 220 ? 2.631 11.094 2.507 1.00 92.06 220 ALA A O 1
ATOM 1655 N N . GLY A 1 221 ? 0.947 9.693 3.019 1.00 92.94 221 GLY A N 1
ATOM 1656 C CA . GLY A 1 221 ? 1.051 8.906 1.789 1.00 92.94 221 GLY A CA 1
ATOM 1657 C C . GLY A 1 221 ? 0.801 9.715 0.514 1.00 92.94 221 GLY A C 1
ATOM 1658 O O . GLY A 1 221 ? 1.539 9.573 -0.458 1.00 92.94 221 GLY A O 1
ATOM 1659 N N . LEU A 1 222 ? -0.196 10.605 0.518 1.00 93.69 222 LEU A N 1
ATOM 1660 C CA . LEU A 1 222 ? -0.494 11.478 -0.619 1.00 93.69 222 LEU A CA 1
ATOM 1661 C C . LEU A 1 222 ? 0.679 12.411 -0.929 1.00 93.69 222 LEU A C 1
ATOM 1663 O O . LEU A 1 222 ? 1.071 12.523 -2.087 1.00 93.69 222 LEU A O 1
ATOM 1667 N N . VAL A 1 223 ? 1.257 13.056 0.090 1.00 95.00 223 VAL A N 1
ATOM 1668 C CA . VAL A 1 223 ? 2.434 13.917 -0.090 1.00 95.00 223 VAL A CA 1
ATOM 1669 C C . VAL A 1 223 ? 3.599 13.111 -0.661 1.00 95.00 223 VAL A C 1
ATOM 1671 O O . VAL A 1 223 ? 4.219 13.562 -1.622 1.00 95.00 223 VAL A O 1
ATOM 1674 N N . THR A 1 224 ? 3.857 11.905 -0.143 1.00 93.75 224 THR A N 1
ATOM 1675 C CA . THR A 1 224 ? 4.900 11.015 -0.675 1.00 93.75 224 THR A CA 1
ATOM 1676 C C . THR A 1 224 ? 4.702 10.727 -2.158 1.00 93.75 224 THR A C 1
ATOM 1678 O O . THR A 1 224 ? 5.614 10.964 -2.949 1.00 93.75 224 THR A O 1
ATOM 1681 N N . TYR A 1 225 ? 3.513 10.277 -2.562 1.00 91.62 225 TYR A N 1
ATOM 1682 C CA . TYR A 1 225 ? 3.258 9.954 -3.965 1.00 91.62 225 TYR A CA 1
ATOM 1683 C C . TYR A 1 225 ? 3.288 11.182 -4.878 1.00 91.62 225 TYR A C 1
ATOM 1685 O O . TYR A 1 225 ? 3.826 11.096 -5.978 1.00 91.62 225 TYR A O 1
ATOM 1693 N N . LEU A 1 226 ? 2.779 12.336 -4.431 1.00 92.94 226 LEU A N 1
ATOM 1694 C CA . LEU A 1 226 ? 2.836 13.576 -5.212 1.00 92.94 226 LEU A CA 1
ATOM 1695 C C . LEU A 1 226 ? 4.275 14.043 -5.438 1.00 92.94 226 LEU A C 1
ATOM 1697 O O . LEU A 1 226 ? 4.625 14.417 -6.554 1.00 92.94 226 LEU A O 1
ATOM 1701 N N . VAL A 1 227 ? 5.114 13.998 -4.403 1.00 92.75 227 VAL A N 1
ATOM 1702 C CA . VAL A 1 227 ? 6.529 14.375 -4.501 1.00 92.75 227 VAL A CA 1
ATOM 1703 C C . VAL A 1 227 ? 7.263 13.469 -5.491 1.00 92.75 227 VAL A C 1
ATOM 1705 O O . VAL A 1 227 ? 7.946 13.975 -6.382 1.00 92.75 227 VAL A O 1
ATOM 1708 N N . LEU A 1 228 ? 7.074 12.149 -5.385 1.00 89.56 228 LEU A N 1
ATOM 1709 C CA . LEU A 1 228 ? 7.686 11.176 -6.295 1.00 89.56 228 LEU A CA 1
ATOM 1710 C C . LEU A 1 228 ? 7.198 11.353 -7.740 1.00 89.56 228 LEU A C 1
ATOM 1712 O O . LEU A 1 228 ? 8.004 11.309 -8.669 1.00 89.56 228 LEU A O 1
ATOM 1716 N N . ALA A 1 229 ? 5.899 11.602 -7.934 1.00 86.88 229 ALA A N 1
ATOM 1717 C CA . ALA A 1 229 ? 5.313 11.816 -9.254 1.00 86.88 229 ALA A CA 1
ATOM 1718 C C . ALA A 1 229 ? 5.833 13.102 -9.915 1.00 86.88 229 ALA A C 1
ATOM 1720 O O . ALA A 1 229 ? 6.271 13.069 -11.063 1.00 86.88 229 ALA A O 1
ATOM 1721 N N . ILE A 1 230 ? 5.838 14.229 -9.193 1.00 87.00 230 ILE A N 1
ATOM 1722 C CA . ILE A 1 230 ? 6.318 15.520 -9.715 1.00 87.00 230 ILE A CA 1
ATOM 1723 C C . ILE A 1 230 ? 7.798 15.431 -10.092 1.00 87.00 230 ILE A C 1
ATOM 1725 O O . ILE A 1 230 ? 8.194 15.892 -11.162 1.00 87.00 230 ILE A O 1
ATOM 1729 N N . ALA A 1 231 ? 8.614 14.818 -9.237 1.00 84.62 231 ALA A N 1
ATOM 1730 C CA . ALA A 1 231 ? 10.037 14.672 -9.502 1.00 84.62 231 ALA A CA 1
ATOM 1731 C C . ALA A 1 231 ? 10.325 13.732 -10.678 1.00 84.62 231 ALA A C 1
ATOM 1733 O O . ALA A 1 231 ? 11.181 14.037 -11.507 1.00 84.62 231 ALA A O 1
ATOM 1734 N N . GLY A 1 232 ? 9.580 12.625 -10.785 1.00 73.00 232 GLY A N 1
ATOM 1735 C CA . GLY A 1 232 ? 9.686 11.698 -11.913 1.00 73.00 232 GLY A CA 1
ATOM 1736 C C . GLY A 1 232 ? 9.370 12.372 -13.251 1.00 73.00 232 GLY A C 1
ATOM 1737 O O . GLY A 1 232 ? 10.084 12.163 -14.226 1.00 73.00 232 GLY A O 1
ATOM 1738 N N . VAL A 1 233 ? 8.372 13.262 -13.286 1.00 57.97 233 VAL A N 1
ATOM 1739 C CA . VAL A 1 233 ? 8.054 14.066 -14.481 1.00 57.97 233 VAL A CA 1
ATOM 1740 C C . VAL A 1 233 ? 9.203 15.008 -14.857 1.00 57.97 233 VAL A C 1
ATOM 1742 O O . VAL A 1 233 ? 9.486 15.188 -16.037 1.00 57.97 233 VAL A O 1
ATOM 1745 N N . GLN A 1 234 ? 9.898 15.595 -13.881 1.00 58.00 234 GLN A N 1
ATOM 1746 C CA . GLN A 1 234 ? 11.017 16.506 -14.151 1.00 58.00 234 GLN A CA 1
ATOM 1747 C C . GLN A 1 234 ? 12.262 15.789 -14.686 1.00 58.00 234 GLN A C 1
ATOM 1749 O O . GLN A 1 234 ? 12.965 16.362 -15.513 1.00 58.00 234 GLN A O 1
ATOM 1754 N N . ALA A 1 235 ? 12.513 14.547 -14.260 1.00 57.22 235 ALA A N 1
ATOM 1755 C CA . ALA A 1 235 ? 13.612 13.723 -14.771 1.00 57.22 235 ALA A CA 1
ATOM 1756 C C . ALA A 1 235 ? 13.392 13.245 -16.223 1.00 57.22 235 ALA A C 1
ATOM 1758 O O . ALA A 1 235 ? 14.347 12.868 -16.894 1.00 57.22 235 ALA A O 1
ATOM 1759 N N . LEU A 1 236 ? 12.148 13.283 -16.714 1.00 47.50 236 LEU A N 1
ATOM 1760 C CA . LEU A 1 236 ? 11.777 12.956 -18.096 1.00 47.50 236 LEU A CA 1
ATOM 1761 C C . LEU A 1 236 ? 11.846 14.156 -19.056 1.00 47.50 236 LEU A C 1
ATOM 1763 O O . LEU A 1 236 ? 11.605 13.987 -20.251 1.00 47.50 236 LEU A O 1
ATOM 1767 N N . ASN A 1 237 ? 12.188 15.351 -18.570 1.00 38.03 237 ASN A N 1
ATOM 1768 C CA . ASN A 1 237 ? 12.526 16.478 -19.437 1.00 38.03 237 ASN A CA 1
ATOM 1769 C C . ASN A 1 237 ? 13.978 16.324 -19.913 1.00 38.03 237 ASN A C 1
ATOM 1771 O O . ASN A 1 237 ? 14.888 16.926 -19.342 1.00 38.03 237 ASN A O 1
ATOM 1775 N N . TRP A 1 238 ? 14.166 15.471 -20.921 1.00 39.16 238 TRP A N 1
ATOM 1776 C CA . TRP A 1 238 ? 15.394 15.368 -21.712 1.00 39.16 238 TRP A CA 1
ATOM 1777 C C . TRP A 1 238 ? 15.498 16.538 -22.692 1.00 39.16 238 TRP A C 1
ATOM 1779 O O . TRP A 1 238 ? 14.484 16.826 -23.372 1.00 39.16 238 TRP A O 1
#